Protein 1WCV (pdb70)

Foldseek 3Di:
DFAEEEQAFAADDPQSLLLLQLLQLQLLVVVWAEEEEELDLVFLNCLLQVHDDPAFVLVLLVVDDDVVQWDDGNRYTYRTHYNCSVVCLVVLVVVLCSSQVSPPVPVTRHYYYHADHNDGSSNSNSLLNGLEYEYEDELDQVRQVRVVVVVVVSVVCCVPRNVNHDYLAYAYEQQEPVDCSSVVSVVVCCVVVNPRHQPQHAHNDDQSVCSSVVSHRSCVRPCVDRRNVSSNVVSVSSVVSVD

B-factor: mean 29.66, std 16.02, range [8.61, 98.36]

Nearest PDB structures (foldseek):
  2bej-assembly1_A  TM=9.976E-01  e=2.104E-45  Thermus thermophilus HB27
  2bek-assembly2_D  TM=9.859E-01  e=1.808E-43  Thermus thermophilus HB27
  4pfs-assembly1_A  TM=8.960E-01  e=1.128E-19  Mycolicibacterium smegmatis MC2 155
  5ihp-assembly2_B  TM=8.894E-01  e=1.269E-19  Mycolicibacterium smegmatis MC2 155
  5if9-assembly2_B  TM=8.860E-01  e=4.096E-19  Mycolicibacterium smegmatis MC2 155

Secondary structure (P-SEA, 3-state):
cccbbbbccccccaaaaaaaaaaaaaaaaaccbbbbbbccccaaaaaaacccccccaaaaaaccccccccccccccccccccccaaaaaaaacccccccccccccccccbbbbbccccccaaaaaaaacccbbbbbbccccccaaaaaaaaaaaaaaaaccccccccccccccccccccaaaaaaaaaaaaacccccccccccccccccccccccccccccccccaaaaaaaaaaaaaaaaac

Sequence (243 aa):
KVRRIALANQKGGVGKTTTAINLAAYLARLGKRVLLVDLDPQGNATSGLGVRAERGVYHLLQGEPLEGLVHPVDGFHLLPATPDLVGATVELAGAPTALREALRDEGYDLVLLDAPPSLSPLTLNALAAAEGVVVPVQAEYYALEGVAGLLATLEEVRAGLNPRLRLLGILVTMYDGRTLLAQQVEAQLRAHFGEKVFWTVIPRNVRLAEAPSFGKTIAQHAPTSPGAHAYRRLAEEVMARVQ

Radius of gyration: 16.58 Å; Cα contacts (8 Å, |Δi|>4): 508; chains: 1; bounding box: 37×45×36 Å

Structure (mmCIF, N/CA/C/O backbone):
data_1WCV
#
_entry.id   1WCV
#
_cell.length_a   61.353
_cell.length_b   61.353
_cell.length_c   124.526
_cell.angle_alpha   90.00
_cell.angle_beta   90.00
_cell.angle_gamma   90.00
#
_symmetry.space_group_name_H-M   'P 43 21 2'
#
loop_
_entity.id
_entity.type
_entity.pdbx_description
1 polymer 'SEGREGATION PROTEIN'
2 non-polymer 'CHLORIDE ION'
3 non-polymer 'IODIDE ION'
4 water water
#
loop_
_atom_site.group_PDB
_atom_site.id
_atom_sit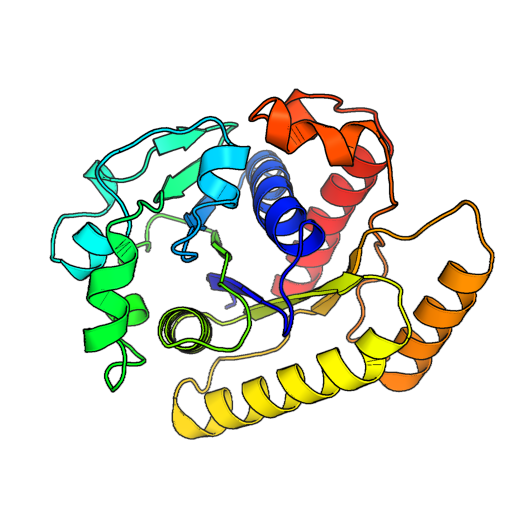e.type_symbol
_atom_site.label_atom_id
_atom_site.label_alt_id
_atom_site.label_comp_id
_atom_site.label_asym_id
_atom_site.label_entity_id
_atom_site.label_seq_id
_atom_site.pdbx_PDB_ins_code
_atom_site.Cartn_x
_atom_site.Cartn_y
_atom_site.Cartn_z
_atom_site.occupancy
_atom_site.B_iso_or_equiv
_atom_site.auth_seq_id
_atom_site.auth_comp_id
_atom_site.auth_asym_id
_atom_site.auth_atom_id
_atom_site.pdbx_PDB_model_num
ATOM 1 N N . LYS A 1 5 ? 26.240 12.448 24.638 1.00 48.74 5 LYS 1 N 1
ATOM 2 C CA . LYS A 1 5 ? 25.619 13.602 23.926 1.00 47.66 5 LYS 1 CA 1
ATOM 3 C C . LYS A 1 5 ? 24.258 13.942 24.530 1.00 43.87 5 LYS 1 C 1
ATOM 4 O O . LYS A 1 5 ? 23.320 13.148 24.449 1.00 45.03 5 LYS 1 O 1
ATOM 10 N N . VAL A 1 6 ? 2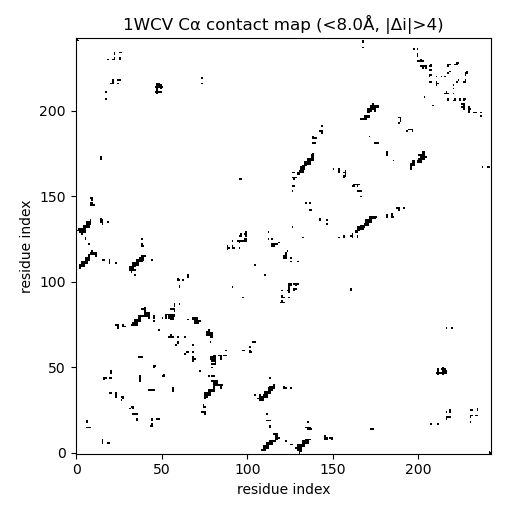4.156 15.122 25.134 1.00 37.44 6 VAL 1 N 1
ATOM 11 C CA . VAL A 1 6 ? 22.904 15.560 25.744 1.00 32.31 6 VAL 1 CA 1
ATOM 12 C C . VAL A 1 6 ? 21.898 15.930 24.664 1.00 30.09 6 VAL 1 C 1
ATOM 13 O O . VAL A 1 6 ? 22.108 16.866 23.896 1.00 30.59 6 VAL 1 O 1
ATOM 17 N N . ARG A 1 7 ? 20.804 15.182 24.606 1.00 27.83 7 ARG 1 N 1
ATOM 18 C CA . ARG A 1 7 ? 19.757 15.424 23.624 1.00 26.98 7 ARG 1 CA 1
ATOM 19 C C . ARG A 1 7 ? 18.451 15.727 24.357 1.00 24.09 7 ARG 1 C 1
ATOM 20 O O . ARG A 1 7 ? 17.674 16.595 23.949 1.00 22.89 7 ARG 1 O 1
ATOM 28 N N . ARG A 1 8 ? 18.220 15.010 25.453 1.00 21.66 8 ARG 1 N 1
ATOM 29 C CA . ARG A 1 8 ? 17.019 15.199 26.261 1.00 19.76 8 ARG 1 CA 1
ATOM 30 C C . ARG A 1 8 ? 17.347 16.035 27.487 1.00 15.21 8 ARG 1 C 1
ATOM 31 O O . ARG A 1 8 ? 18.249 15.701 28.257 1.00 16.44 8 ARG 1 O 1
ATOM 39 N N . ILE A 1 9 ? 16.602 17.121 27.656 1.00 17.35 9 ILE 1 N 1
ATOM 40 C CA . ILE A 1 9 ? 16.808 18.026 28.772 1.00 14.04 9 ILE 1 CA 1
ATOM 41 C C . ILE A 1 9 ? 15.537 18.158 29.599 1.00 12.91 9 ILE 1 C 1
ATOM 42 O O . ILE A 1 9 ? 14.475 18.523 29.089 1.00 16.08 9 ILE 1 O 1
ATOM 47 N N . ALA A 1 10 ? 15.650 17.851 30.885 1.00 14.36 10 ALA 1 N 1
ATOM 48 C CA . ALA A 1 10 ? 14.514 17.958 31.775 1.00 13.98 10 ALA 1 CA 1
ATOM 49 C C . ALA A 1 10 ? 14.580 19.314 32.461 1.00 14.44 10 ALA 1 C 1
ATOM 50 O O . ALA A 1 10 ? 15.659 19.764 32.847 1.00 16.39 10 ALA 1 O 1
ATOM 52 N N . LEU A 1 11 ? 13.428 19.967 32.566 1.00 15.63 11 LEU 1 N 1
ATOM 53 C CA . LEU A 1 11 ? 13.314 21.245 33.260 1.00 14.57 11 LEU 1 CA 1
ATOM 54 C C . LEU A 1 11 ? 12.645 20.832 34.566 1.00 16.43 11 LEU 1 C 1
ATOM 55 O O . LEU A 1 11 ? 11.497 20.376 34.556 1.00 15.52 11 LEU 1 O 1
ATOM 60 N N . ALA A 1 12 ? 13.358 20.962 35.682 1.00 15.18 12 ALA 1 N 1
ATOM 61 C CA . ALA A 1 12 ? 12.795 20.551 36.962 1.00 15.73 12 ALA 1 CA 1
ATOM 62 C C . ALA A 1 12 ? 13.334 21.327 38.148 1.00 17.11 12 ALA 1 C 1
ATOM 63 O O . ALA A 1 12 ? 14.479 21.762 38.154 1.00 14.53 12 ALA 1 O 1
ATOM 65 N N . ASN A 1 13 ? 12.478 21.518 39.144 1.00 17.29 13 ASN 1 N 1
ATOM 66 C CA . ASN A 1 13 ? 12.881 22.161 40.384 1.00 18.42 13 ASN 1 CA 1
ATOM 67 C C . ASN A 1 13 ? 12.002 21.549 41.460 1.00 19.41 13 ASN 1 C 1
ATOM 68 O O . ASN A 1 13 ? 11.105 20.761 41.166 1.00 20.41 13 ASN 1 O 1
ATOM 73 N N . GLN A 1 14 ? 12.257 21.909 42.706 1.00 21.33 14 GLN 1 N 1
ATOM 74 C CA . GLN A 1 14 ? 11.508 21.349 43.818 1.00 23.66 14 GLN 1 CA 1
ATOM 75 C C . GLN A 1 14 ? 10.069 21.851 43.939 1.00 27.93 14 GLN 1 C 1
ATOM 76 O O . GLN A 1 14 ? 9.137 21.052 44.076 1.00 28.47 14 GLN 1 O 1
ATOM 82 N N . LYS A 1 15 ? 9.881 23.166 43.865 1.00 28.50 15 LYS 1 N 1
ATOM 83 C CA . LYS A 1 15 ? 8.550 23.746 44.027 1.00 36.21 15 LYS 1 CA 1
ATOM 84 C C . LYS A 1 15 ? 7.810 24.181 42.764 1.00 36.32 15 LYS 1 C 1
ATOM 85 O O . LYS A 1 15 ? 6.703 24.716 42.847 1.00 39.64 15 LYS 1 O 1
ATOM 91 N N . GLY A 1 16 ? 8.406 23.948 41.603 1.00 37.15 16 GLY 1 N 1
ATOM 92 C CA . GLY A 1 16 ? 7.759 24.338 40.365 1.00 38.96 16 GLY 1 CA 1
ATOM 93 C C . GLY A 1 16 ? 7.697 25.845 40.230 1.00 39.33 16 GLY 1 C 1
ATOM 94 O O . GLY A 1 16 ? 8.636 26.549 40.597 1.00 42.62 16 GLY 1 O 1
ATOM 95 N N . GLY A 1 17 ? 6.589 26.348 39.701 1.00 38.21 17 GLY 1 N 1
ATOM 96 C CA . GLY A 1 17 ? 6.451 27.781 39.539 1.00 35.19 17 GLY 1 CA 1
ATOM 97 C C . GLY A 1 17 ? 6.356 28.200 38.086 1.00 31.25 17 GLY 1 C 1
ATOM 98 O O . GLY A 1 17 ? 6.610 27.408 37.180 1.00 31.83 17 GLY 1 O 1
ATOM 99 N N . VAL A 1 18 ? 5.992 29.458 37.867 1.00 32.11 18 VAL 1 N 1
ATOM 100 C CA . VAL A 1 18 ? 5.850 29.990 36.520 1.00 27.02 18 VAL 1 CA 1
ATOM 101 C C . VAL A 1 18 ? 7.187 30.065 35.779 1.00 23.53 18 VAL 1 C 1
ATOM 102 O O . VAL A 1 18 ? 7.243 29.852 34.568 1.00 21.25 18 VAL 1 O 1
ATOM 106 N N . GLY A 1 19 ? 8.255 30.363 36.512 1.00 21.94 19 GLY 1 N 1
ATOM 107 C CA . GLY A 1 19 ? 9.568 30.472 35.896 1.00 20.72 19 GLY 1 CA 1
ATOM 108 C C . GLY A 1 19 ? 9.999 29.208 35.178 1.00 21.52 19 GLY 1 C 1
ATOM 109 O O . GLY A 1 19 ? 10.628 29.265 34.116 1.00 17.64 19 GLY 1 O 1
ATOM 110 N N . LYS A 1 20 ? 9.647 28.059 35.749 1.00 17.07 20 LYS 1 N 1
ATOM 111 C CA . LYS A 1 20 ? 10.022 26.778 35.166 1.00 17.01 20 LYS 1 CA 1
ATOM 112 C C . LYS A 1 20 ? 9.330 26.536 33.834 1.00 15.63 20 LYS 1 C 1
ATOM 113 O O . LYS A 1 20 ? 9.966 26.179 32.846 1.00 15.77 20 LYS 1 O 1
ATOM 119 N N . THR A 1 21 ? 8.018 26.729 33.812 1.00 15.21 21 THR 1 N 1
ATOM 120 C CA . THR A 1 21 ? 7.271 26.510 32.584 1.00 18.03 21 THR 1 CA 1
ATOM 121 C C . THR A 1 21 ? 7.582 27.588 31.555 1.00 16.69 21 THR 1 C 1
ATOM 122 O O . THR A 1 21 ? 7.656 27.304 30.361 1.00 16.13 21 THR 1 O 1
ATOM 126 N N . THR A 1 22 ? 7.771 28.821 32.012 1.00 15.95 22 THR 1 N 1
ATOM 127 C CA . THR A 1 22 ? 8.112 29.897 31.089 1.00 19.51 22 THR 1 CA 1
ATOM 128 C C . THR A 1 22 ? 9.459 29.557 30.457 1.00 15.70 22 THR 1 C 1
ATOM 129 O O . THR A 1 22 ? 9.693 29.837 29.280 1.00 13.80 22 THR 1 O 1
ATOM 133 N N . THR A 1 23 ? 10.341 28.938 31.234 1.00 14.31 23 THR 1 N 1
ATOM 134 C CA . THR A 1 23 ? 11.645 28.562 30.709 1.00 13.36 23 THR 1 CA 1
ATOM 135 C C . THR A 1 23 ? 11.514 27.434 29.692 1.00 13.22 23 THR 1 C 1
ATOM 136 O O . THR A 1 23 ? 12.173 27.460 28.654 1.00 14.15 23 THR 1 O 1
ATOM 140 N N . ALA A 1 24 ? 10.668 26.449 29.986 1.00 12.85 24 ALA 1 N 1
ATOM 141 C CA . ALA A 1 24 ? 10.483 25.324 29.063 1.00 11.69 24 ALA 1 CA 1
ATOM 142 C C . ALA A 1 24 ? 9.947 25.830 27.726 1.00 12.24 24 ALA 1 C 1
ATOM 143 O O . ALA A 1 24 ? 10.434 25.449 26.664 1.00 14.21 24 ALA 1 O 1
ATOM 145 N N . ILE A 1 25 ? 8.942 26.693 27.798 1.00 12.49 25 ILE 1 N 1
ATOM 146 C CA . ILE A 1 25 ? 8.319 27.246 26.603 1.00 13.93 25 ILE 1 CA 1
ATOM 147 C C . ILE A 1 25 ? 9.273 28.079 25.762 1.00 14.94 25 ILE 1 C 1
ATOM 148 O O . ILE A 1 25 ? 9.411 27.865 24.555 1.00 15.26 25 ILE 1 O 1
ATOM 153 N N . ASN A 1 26 ? 9.936 29.031 26.405 1.00 14.03 26 ASN 1 N 1
ATOM 154 C CA . ASN A 1 26 ? 10.810 29.925 25.672 1.00 13.64 26 ASN 1 CA 1
ATOM 155 C C . ASN A 1 26 ? 12.158 29.382 25.279 1.00 15.40 26 ASN 1 C 1
ATOM 156 O O . ASN A 1 26 ? 12.734 29.843 24.294 1.00 13.49 26 ASN 1 O 1
ATOM 161 N N . LEU A 1 27 ? 12.660 28.399 26.022 1.00 14.85 27 LEU 1 N 1
ATOM 162 C CA . LEU A 1 27 ? 13.933 27.784 25.668 1.00 16.14 27 LEU 1 CA 1
ATOM 163 C C . LEU A 1 27 ? 13.647 27.033 24.365 1.00 15.26 27 LEU 1 C 1
ATOM 164 O O . LEU A 1 27 ? 14.441 27.045 23.425 1.00 16.22 27 LEU 1 O 1
ATOM 169 N N . ALA A 1 28 ? 12.490 26.380 24.321 1.00 17.59 28 ALA 1 N 1
ATOM 170 C CA . ALA A 1 28 ? 12.094 25.626 23.145 1.00 16.55 28 ALA 1 CA 1
ATOM 171 C C . ALA A 1 28 ? 11.929 26.555 21.951 1.00 16.36 28 ALA 1 C 1
ATOM 172 O O . ALA A 1 28 ? 12.351 26.234 20.845 1.00 18.29 28 ALA 1 O 1
ATOM 174 N N . ALA A 1 29 ? 11.322 27.712 22.184 1.00 16.14 29 ALA 1 N 1
ATOM 175 C CA . ALA A 1 29 ? 11.084 28.677 21.114 1.00 15.61 29 ALA 1 CA 1
ATOM 176 C C . ALA A 1 29 ? 12.376 29.175 20.494 1.00 19.65 29 ALA 1 C 1
ATOM 177 O O . ALA A 1 29 ? 12.479 29.306 19.269 1.00 18.19 29 ALA 1 O 1
ATOM 179 N N . TYR A 1 30 ? 13.369 29.457 21.331 1.00 16.04 30 TYR 1 N 1
ATOM 180 C CA . TYR A 1 30 ? 14.629 29.948 20.807 1.00 14.87 30 TYR 1 CA 1
ATOM 181 C C . TYR A 1 30 ? 15.575 28.876 20.306 1.00 14.85 30 TYR 1 C 1
ATOM 182 O O . TYR A 1 30 ? 16.386 29.139 19.424 1.00 16.36 30 TYR 1 O 1
ATOM 191 N N . LEU A 1 31 ? 15.487 27.666 20.850 1.00 14.79 31 LEU 1 N 1
ATOM 192 C CA . LEU A 1 31 ? 16.348 26.602 20.352 1.00 14.34 31 LEU 1 CA 1
ATOM 193 C C . LEU A 1 31 ? 15.850 26.285 18.934 1.00 17.45 31 LEU 1 C 1
ATOM 194 O O . LEU A 1 31 ? 16.628 25.937 18.048 1.00 19.81 31 LEU 1 O 1
ATOM 199 N N . ALA A 1 32 ? 14.544 26.424 18.723 1.00 19.21 32 ALA 1 N 1
ATOM 200 C CA . ALA A 1 32 ? 13.964 26.173 17.402 1.00 22.99 32 ALA 1 CA 1
ATOM 201 C C . ALA A 1 32 ? 14.496 27.213 16.420 1.00 25.06 32 ALA 1 C 1
ATOM 202 O O . ALA A 1 32 ? 14.864 26.889 15.292 1.00 26.89 32 ALA 1 O 1
ATOM 204 N N . ARG A 1 33 ? 14.531 28.466 16.856 1.00 25.86 33 ARG 1 N 1
ATOM 205 C CA . ARG A 1 33 ? 15.015 29.548 16.009 1.00 26.41 33 ARG 1 CA 1
ATOM 206 C C . ARG A 1 33 ? 16.508 29.439 15.721 1.00 28.39 33 ARG 1 C 1
ATOM 207 O O . ARG A 1 33 ? 17.026 30.123 14.841 1.00 27.71 33 ARG 1 O 1
ATOM 215 N N . LEU A 1 34 ? 17.199 28.575 16.457 1.00 28.37 34 LEU 1 N 1
ATOM 216 C CA . LEU A 1 34 ? 18.623 28.362 16.233 1.00 30.67 34 LEU 1 CA 1
ATOM 217 C C . LEU A 1 34 ? 18.790 27.292 15.160 1.00 31.50 34 LEU 1 C 1
ATOM 218 O O . LEU A 1 34 ? 19.907 26.905 14.823 1.00 34.46 34 LEU 1 O 1
ATOM 223 N N . GLY A 1 35 ? 17.667 26.813 14.634 1.00 31.83 35 GLY 1 N 1
ATOM 224 C CA . GLY A 1 35 ? 17.706 25.798 13.597 1.00 32.79 35 GLY 1 CA 1
ATOM 225 C C . GLY A 1 35 ? 17.712 24.371 14.109 1.00 35.02 35 GLY 1 C 1
ATOM 226 O O . GLY A 1 35 ? 18.202 23.465 13.432 1.00 35.38 35 GLY 1 O 1
ATOM 227 N N . LYS A 1 36 ? 17.162 24.163 15.300 1.00 32.68 36 LYS 1 N 1
ATOM 228 C CA . LYS A 1 36 ? 17.108 22.829 15.893 1.00 31.17 36 LYS 1 CA 1
ATOM 229 C C . LYS A 1 36 ? 15.699 22.250 15.802 1.00 29.47 36 LYS 1 C 1
ATOM 230 O O . LYS A 1 36 ? 14.720 22.980 15.957 1.00 30.00 36 LYS 1 O 1
ATOM 236 N N . ARG A 1 37 ? 15.595 20.947 15.542 1.00 30.52 37 ARG 1 N 1
ATOM 237 C CA . ARG A 1 37 ? 14.290 20.290 15.507 1.00 28.80 37 ARG 1 CA 1
ATOM 238 C C . ARG A 1 37 ? 14.045 20.033 16.986 1.00 26.56 37 ARG 1 C 1
ATOM 239 O O . ARG A 1 37 ? 14.779 19.271 17.611 1.00 25.99 37 ARG 1 O 1
ATOM 247 N N . VAL A 1 38 ? 13.018 20.659 17.542 1.00 21.71 38 VAL 1 N 1
ATOM 248 C CA . VAL A 1 38 ? 12.753 20.528 18.966 1.00 22.44 38 VAL 1 CA 1
ATOM 249 C C . VAL A 1 38 ? 11.381 20.009 19.354 1.00 20.41 38 VAL 1 C 1
ATOM 250 O O . VAL A 1 38 ? 10.363 20.411 18.794 1.00 19.99 38 VAL 1 O 1
ATOM 254 N N . LEU A 1 39 ? 11.375 19.121 20.342 1.00 21.12 39 LEU 1 N 1
ATOM 255 C CA . LEU A 1 39 ? 10.146 18.562 20.874 1.00 20.22 39 LEU 1 CA 1
ATOM 256 C C . LEU A 1 39 ? 10.033 18.979 22.341 1.00 19.43 39 LEU 1 C 1
ATOM 257 O O . LEU A 1 39 ? 10.958 18.772 23.121 1.00 21.20 39 LEU 1 O 1
ATOM 262 N N . LEU A 1 40 ? 8.918 19.603 22.695 1.00 18.42 40 LEU 1 N 1
ATOM 263 C CA . LEU A 1 40 ? 8.677 19.998 24.076 1.00 17.59 40 LEU 1 CA 1
ATOM 264 C C . LEU A 1 40 ? 7.590 19.063 24.569 1.00 20.70 40 LEU 1 C 1
ATOM 265 O O . LEU A 1 40 ? 6.528 18.962 23.952 1.00 19.15 40 LEU 1 O 1
ATOM 270 N N . VAL A 1 41 ? 7.864 18.375 25.673 1.00 18.72 41 VAL 1 N 1
ATOM 271 C CA . VAL A 1 41 ? 6.905 17.449 26.254 1.00 19.00 41 VAL 1 CA 1
ATOM 272 C C . VAL A 1 41 ? 6.405 17.978 27.588 1.00 21.12 41 VAL 1 C 1
ATOM 273 O O . VAL A 1 41 ? 7.194 18.210 28.508 1.00 20.09 41 VAL 1 O 1
ATOM 277 N N . ASP A 1 42 ? 5.098 18.188 27.682 1.00 20.29 42 ASP 1 N 1
ATOM 278 C CA . ASP A 1 42 ? 4.489 18.663 28.916 1.00 20.35 42 ASP 1 CA 1
ATOM 279 C C . ASP A 1 42 ? 4.207 17.422 29.759 1.00 22.97 42 ASP 1 C 1
ATOM 280 O O . ASP A 1 42 ? 3.350 16.609 29.404 1.00 23.08 42 ASP 1 O 1
ATOM 285 N N . LEU A 1 43 ? 4.935 17.266 30.860 1.00 20.33 43 LEU 1 N 1
ATOM 286 C CA . LEU A 1 43 ? 4.741 16.106 31.726 1.00 23.45 43 LEU 1 CA 1
ATOM 287 C C . LEU A 1 43 ? 3.971 16.449 32.996 1.00 23.64 43 LEU 1 C 1
ATOM 288 O O . LEU A 1 43 ? 3.850 15.619 33.899 1.00 23.98 43 LEU 1 O 1
ATOM 293 N N . ASP A 1 44 ? 3.448 17.665 33.068 1.00 23.14 44 ASP 1 N 1
ATOM 294 C CA . ASP A 1 44 ? 2.704 18.088 34.245 1.00 28.16 44 ASP 1 CA 1
ATOM 295 C C . ASP A 1 44 ? 1.214 17.861 34.050 1.00 31.03 44 ASP 1 C 1
ATOM 296 O O . ASP A 1 44 ? 0.633 18.336 33.080 1.00 31.04 44 ASP 1 O 1
ATOM 301 N N . PRO A 1 45 ? 0.575 17.131 34.975 1.00 34.33 45 PRO 1 N 1
ATOM 302 C CA . PRO A 1 45 ? -0.862 16.870 34.862 1.00 37.68 45 PRO 1 CA 1
ATOM 303 C C . PRO A 1 45 ? -1.653 18.175 34.779 1.00 38.82 45 PRO 1 C 1
ATOM 304 O O . PRO A 1 45 ? -2.784 18.196 34.297 1.00 40.97 45 PRO 1 O 1
ATOM 308 N N . GLN A 1 46 ? -1.049 19.262 35.248 1.00 39.64 46 GLN 1 N 1
ATOM 309 C CA . GLN A 1 46 ? -1.698 20.566 35.220 1.00 40.22 46 GLN 1 CA 1
ATOM 310 C C . GLN A 1 46 ? -1.672 21.188 33.821 1.00 38.49 46 GLN 1 C 1
ATOM 311 O O . GLN A 1 46 ? -2.423 22.120 33.535 1.00 37.33 46 GLN 1 O 1
ATOM 317 N N . GLY A 1 47 ? -0.804 20.671 32.956 1.00 36.23 47 GLY 1 N 1
ATOM 318 C CA . GLY A 1 47 ? -0.710 21.181 31.597 1.00 30.47 47 GLY 1 CA 1
ATOM 319 C C . GLY A 1 47 ? -0.424 22.666 31.459 1.00 30.23 47 GLY 1 C 1
ATOM 320 O O 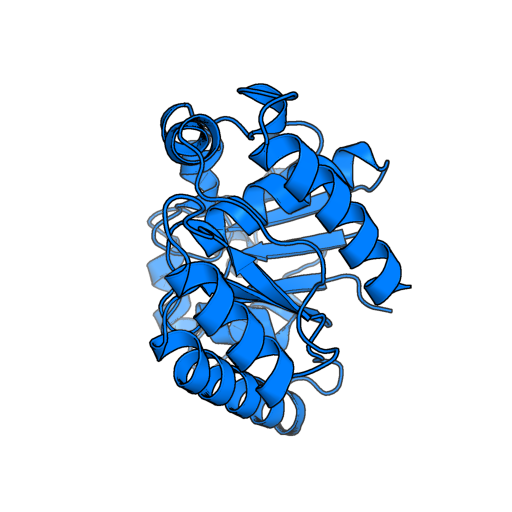. GLY A 1 47 ? -0.984 23.328 30.585 1.00 27.70 47 GLY 1 O 1
ATOM 321 N N . ASN A 1 48 ? 0.453 23.198 32.306 1.00 28.39 48 ASN 1 N 1
ATOM 322 C CA . ASN A 1 48 ? 0.797 24.618 32.247 1.00 26.91 48 ASN 1 CA 1
ATOM 323 C C . ASN A 1 48 ? 1.480 24.996 30.930 1.00 24.06 48 ASN 1 C 1
ATOM 324 O O . ASN A 1 48 ? 1.141 26.007 30.317 1.00 24.78 48 ASN 1 O 1
ATOM 329 N N . ALA A 1 49 ? 2.441 24.188 30.498 1.00 23.29 49 ALA 1 N 1
ATOM 330 C CA . ALA A 1 49 ? 3.146 24.467 29.249 1.00 19.78 49 ALA 1 CA 1
ATOM 331 C C . ALA A 1 49 ? 2.181 24.421 28.064 1.00 23.15 49 ALA 1 C 1
ATOM 332 O O . ALA A 1 49 ? 2.215 25.284 27.185 1.00 22.16 49 ALA 1 O 1
ATOM 334 N N . THR A 1 50 ? 1.322 23.406 28.048 1.00 20.37 50 THR 1 N 1
ATOM 335 C CA . THR A 1 50 ? 0.348 23.235 26.975 1.00 21.62 50 THR 1 CA 1
ATOM 336 C C . THR A 1 50 ? -0.593 24.436 26.889 1.00 22.19 50 THR 1 C 1
ATOM 337 O O . THR A 1 50 ? -0.886 24.945 25.807 1.00 21.66 50 THR 1 O 1
ATOM 341 N N . SER A 1 51 ? -1.076 24.877 28.042 1.00 21.42 51 SER 1 N 1
ATOM 342 C CA . SER A 1 51 ? -1.970 26.018 28.108 1.00 25.18 51 SER 1 CA 1
ATOM 343 C C . SER A 1 51 ? -1.201 27.298 27.785 1.00 25.08 51 SER 1 C 1
ATOM 344 O O . SER A 1 51 ? -1.758 28.254 27.235 1.00 22.79 51 SER 1 O 1
ATOM 347 N N . GLY A 1 52 ? 0.085 27.306 28.120 1.00 21.21 52 GLY 1 N 1
ATOM 348 C CA . GLY A 1 52 ? 0.900 28.480 27.864 1.00 22.32 52 GLY 1 CA 1
ATOM 349 C C . GLY A 1 52 ? 1.170 28.645 26.385 1.00 23.25 52 GLY 1 C 1
ATOM 350 O O . GLY A 1 52 ? 1.647 29.687 25.932 1.00 24.63 52 GLY 1 O 1
ATOM 351 N N . LEU A 1 53 ? 0.856 27.602 25.629 1.00 22.42 53 LEU 1 N 1
ATOM 352 C CA . LEU A 1 53 ? 1.062 27.604 24.192 1.00 24.40 53 LEU 1 CA 1
ATOM 353 C C . LEU A 1 53 ? -0.260 27.681 23.428 1.00 26.75 53 LEU 1 C 1
ATOM 354 O O . LEU A 1 53 ? -0.284 27.564 22.205 1.00 25.12 53 LEU 1 O 1
ATOM 359 N N . GLY A 1 54 ? -1.351 27.884 24.161 1.00 30.34 54 GLY 1 N 1
ATOM 360 C CA . GLY A 1 54 ? -2.663 27.992 23.544 1.00 37.33 54 GLY 1 CA 1
ATOM 361 C C . GLY A 1 54 ? -3.174 26.705 22.923 1.00 41.88 54 GLY 1 C 1
ATOM 362 O O . GLY A 1 54 ? -4.044 26.733 22.052 1.00 41.49 54 GLY 1 O 1
ATOM 363 N N . VAL A 1 55 ? -2.638 25.575 23.369 1.00 44.35 55 VAL 1 N 1
ATOM 364 C CA . VAL A 1 55 ? -3.053 24.284 22.843 1.00 49.31 55 VAL 1 CA 1
ATOM 365 C C . VAL A 1 55 ? -4.157 23.672 23.694 1.00 54.15 55 VAL 1 C 1
ATOM 366 O O . VAL A 1 55 ? -4.178 23.821 24.916 1.00 52.81 55 VAL 1 O 1
ATOM 370 N N . ARG A 1 56 ? -5.080 22.990 23.027 1.00 59.79 56 ARG 1 N 1
ATOM 371 C CA . ARG A 1 56 ? -6.205 22.348 23.690 1.00 66.51 56 ARG 1 CA 1
ATOM 372 C C . ARG A 1 56 ? -6.474 21.018 22.994 1.00 67.80 56 ARG 1 C 1
ATOM 373 O O . ARG A 1 56 ? -7.265 20.950 22.054 1.00 68.85 56 ARG 1 O 1
ATOM 381 N N . ALA A 1 57 ? -5.804 19.967 23.456 1.00 69.09 57 ALA 1 N 1
ATOM 382 C CA . ALA A 1 57 ? -5.961 18.642 22.869 1.00 70.86 57 ALA 1 CA 1
ATOM 383 C C . ALA A 1 57 ? -6.514 17.641 23.874 1.00 71.41 57 ALA 1 C 1
ATOM 384 O O . ALA A 1 57 ? -6.477 17.872 25.081 1.00 71.62 57 ALA 1 O 1
ATOM 386 N N . GLU A 1 58 ? -7.028 16.527 23.365 1.00 72.29 58 GLU 1 N 1
ATOM 387 C CA . GLU A 1 58 ? -7.586 15.488 24.218 1.00 72.84 58 GLU 1 CA 1
ATOM 388 C C . GLU A 1 58 ? -6.680 14.264 24.157 1.00 70.41 58 GLU 1 C 1
ATOM 389 O O . GLU A 1 58 ? -6.937 13.246 24.797 1.00 70.18 58 GLU 1 O 1
ATOM 395 N N . ARG A 1 59 ? -5.615 14.384 23.374 1.00 67.46 59 ARG 1 N 1
ATOM 396 C CA . ARG A 1 59 ? -4.637 13.318 23.214 1.00 64.59 59 ARG 1 CA 1
ATOM 397 C C . ARG A 1 59 ? -3.277 13.883 23.607 1.00 60.97 59 ARG 1 C 1
ATOM 398 O O . ARG A 1 59 ? -2.886 14.950 23.135 1.00 59.97 59 ARG 1 O 1
ATOM 406 N N . GLY A 1 60 ? -2.562 13.173 24.474 1.00 57.12 60 GLY 1 N 1
ATOM 407 C CA . GLY A 1 60 ? -1.264 13.657 24.906 1.00 51.49 60 GLY 1 CA 1
ATOM 408 C C . GLY A 1 60 ? -0.240 12.594 25.252 1.00 48.51 60 GLY 1 C 1
ATOM 409 O O . GLY A 1 60 ? -0.244 11.490 24.701 1.00 45.76 60 GLY 1 O 1
ATOM 410 N N . VAL A 1 61 ? 0.648 12.942 26.178 1.00 44.15 61 VAL 1 N 1
ATOM 411 C CA . VAL A 1 61 ? 1.709 12.048 26.618 1.00 41.29 61 VAL 1 CA 1
ATOM 412 C C . VAL A 1 61 ? 1.187 10.750 27.227 1.00 39.79 61 VAL 1 C 1
ATOM 413 O O . VAL A 1 61 ? 1.864 9.722 27.178 1.00 37.69 61 VAL 1 O 1
ATOM 417 N N . TYR A 1 62 ? -0.011 10.794 27.800 1.00 39.54 62 TYR 1 N 1
ATOM 418 C CA . TYR A 1 62 ? -0.585 9.598 28.408 1.00 44.55 62 TYR 1 CA 1
ATOM 419 C C . TYR A 1 62 ? -0.758 8.515 27.358 1.00 44.58 62 TYR 1 C 1
ATOM 420 O O . TYR A 1 62 ? -0.488 7.342 27.612 1.00 45.00 62 TYR 1 O 1
ATOM 429 N N . HIS A 1 63 ? -1.212 8.919 26.177 1.00 44.93 63 HIS 1 N 1
ATOM 430 C CA . HIS A 1 63 ? -1.421 7.991 25.079 1.00 44.51 63 HIS 1 CA 1
ATOM 431 C C . HIS A 1 63 ? -0.090 7.485 24.541 1.00 45.80 63 HIS 1 C 1
ATOM 432 O O . HIS A 1 63 ? -0.006 6.382 24.001 1.00 46.21 63 HIS 1 O 1
ATOM 439 N N . LEU A 1 64 ? 0.952 8.297 24.692 1.00 43.14 64 LEU 1 N 1
ATOM 440 C CA . LEU A 1 64 ? 2.280 7.908 24.239 1.00 44.35 64 LEU 1 CA 1
ATOM 441 C C . LEU A 1 64 ? 2.714 6.719 25.085 1.00 44.16 64 LEU 1 C 1
ATOM 442 O O . LEU A 1 64 ? 3.247 5.735 24.575 1.00 43.20 64 LEU 1 O 1
ATOM 447 N N . LEU A 1 65 ? 2.487 6.829 26.390 1.00 44.71 65 LEU 1 N 1
ATOM 448 C CA . LEU A 1 65 ? 2.830 5.764 27.322 1.00 45.89 65 LEU 1 CA 1
ATOM 449 C C . LEU A 1 65 ? 1.788 4.671 27.143 1.00 48.02 65 LEU 1 C 1
ATOM 450 O O . LEU A 1 65 ? 2.015 3.513 27.488 1.00 50.49 65 LEU 1 O 1
ATOM 455 N N . GLN A 1 66 ? 0.644 5.065 26.591 1.00 49.17 66 GLN 1 N 1
ATOM 456 C CA . GLN A 1 66 ? -0.474 4.165 26.347 1.00 51.48 66 GLN 1 CA 1
ATOM 457 C C . GLN A 1 66 ? -0.363 3.490 24.975 1.00 51.49 66 GLN 1 C 1
ATOM 458 O O . GLN A 1 66 ? -1.332 2.925 24.468 1.00 54.00 66 GLN 1 O 1
ATOM 464 N N . GLY A 1 67 ? 0.825 3.556 24.376 1.00 52.32 67 GLY 1 N 1
ATOM 465 C CA . GLY A 1 67 ? 1.046 2.918 23.089 1.00 51.68 67 GLY 1 CA 1
ATOM 466 C C . GLY A 1 67 ? 0.944 3.735 21.809 1.00 51.90 67 GLY 1 C 1
ATOM 467 O O . GLY A 1 67 ? 1.727 3.523 20.882 1.00 51.30 67 GLY 1 O 1
ATOM 468 N N . GLU A 1 68 ? -0.011 4.659 21.743 1.00 51.37 68 GLU 1 N 1
ATOM 469 C CA . GLU A 1 68 ? -0.208 5.477 20.545 1.00 51.22 68 GLU 1 CA 1
ATOM 470 C C . GLU A 1 68 ? 1.039 6.246 20.089 1.00 50.65 68 GLU 1 C 1
ATOM 471 O O . GLU A 1 68 ? 1.670 6.955 20.875 1.00 50.88 68 GLU 1 O 1
ATOM 477 N N . PRO A 1 69 ? 1.403 6.109 18.797 1.00 48.71 69 PRO 1 N 1
ATOM 478 C CA . PRO A 1 69 ? 2.557 6.741 18.139 1.00 46.50 69 PRO 1 CA 1
ATOM 479 C C . PRO A 1 69 ? 2.720 8.251 18.344 1.00 44.29 69 PRO 1 C 1
ATOM 480 O O . PRO A 1 69 ? 1.746 9.002 18.358 1.00 41.20 69 PRO 1 O 1
ATOM 484 N N . LEU A 1 70 ? 3.972 8.678 18.481 1.00 43.42 70 LEU 1 N 1
ATOM 485 C CA . LEU A 1 70 ? 4.312 10.083 18.698 1.00 43.14 70 LEU 1 CA 1
ATOM 486 C C . LEU A 1 70 ? 3.915 11.004 17.555 1.00 43.17 70 LEU 1 C 1
ATOM 487 O O . LEU A 1 70 ? 3.272 12.028 17.773 1.00 41.82 70 LEU 1 O 1
ATOM 492 N N . GLU A 1 71 ? 4.312 10.639 16.341 1.00 44.64 71 GLU 1 N 1
ATOM 493 C CA . GLU A 1 71 ? 4.028 11.448 15.161 1.00 45.28 71 GLU 1 CA 1
ATOM 494 C C . GLU A 1 71 ? 2.589 11.929 15.044 1.00 43.69 71 GLU 1 C 1
ATOM 495 O O . GLU A 1 71 ? 2.332 12.984 14.463 1.00 44.84 71 GLU 1 O 1
ATOM 501 N N . GLY A 1 72 ? 1.653 11.163 15.593 1.00 43.17 72 GLY 1 N 1
ATOM 502 C CA . GLY A 1 72 ? 0.256 11.544 15.516 1.00 41.99 72 GLY 1 CA 1
ATOM 503 C C . GLY A 1 72 ? -0.250 12.251 16.757 1.00 42.98 72 GLY 1 C 1
ATOM 504 O O . GLY A 1 72 ? -1.437 12.560 16.858 1.00 41.18 72 GLY 1 O 1
ATOM 505 N N . LEU A 1 73 ? 0.651 12.516 17.699 1.00 42.31 73 LEU 1 N 1
ATOM 506 C CA . LEU A 1 73 ? 0.286 13.186 18.943 1.00 42.16 73 LEU 1 CA 1
ATOM 507 C C . LEU A 1 73 ? 0.871 14.594 19.074 1.00 40.94 73 LEU 1 C 1
ATOM 508 O O . LEU A 1 73 ? 0.325 15.435 19.787 1.00 39.95 73 LEU 1 O 1
ATOM 513 N N . VAL A 1 74 ? 1.979 14.847 18.385 1.00 41.54 74 VAL 1 N 1
ATOM 514 C CA . VAL A 1 74 ? 2.631 16.152 18.446 1.00 42.35 74 VAL 1 CA 1
ATOM 515 C C . VAL A 1 74 ? 1.852 17.263 17.749 1.00 42.57 74 VAL 1 C 1
ATOM 516 O O . VAL A 1 74 ? 1.228 17.045 16.709 1.00 40.85 74 VAL 1 O 1
ATOM 520 N N . HIS A 1 75 ? 1.895 18.455 18.341 1.00 42.07 75 HIS 1 N 1
ATOM 521 C CA . HIS A 1 75 ? 1.222 19.638 17.808 1.00 41.94 75 HIS 1 CA 1
ATOM 522 C C . HIS A 1 75 ? 2.273 20.671 17.406 1.00 41.02 75 HIS 1 C 1
ATOM 523 O O . HIS A 1 75 ? 3.118 21.050 18.215 1.00 37.68 75 HIS 1 O 1
ATOM 530 N N . PRO A 1 76 ? 2.239 21.140 16.151 1.00 38.89 76 PRO 1 N 1
ATOM 531 C CA . PRO A 1 76 ? 3.234 22.136 15.743 1.00 36.08 76 PRO 1 CA 1
ATOM 532 C C . PRO A 1 76 ? 2.910 23.499 16.349 1.00 33.86 76 PRO 1 C 1
ATOM 533 O O . PRO A 1 76 ? 1.767 23.955 16.312 1.00 31.60 76 PRO 1 O 1
ATOM 537 N N . VAL A 1 77 ? 3.918 24.146 16.918 1.00 32.13 77 VAL 1 N 1
ATOM 538 C CA . VAL A 1 77 ? 3.717 25.450 17.526 1.00 29.79 77 VAL 1 CA 1
ATOM 539 C C . VAL A 1 77 ? 5.005 26.262 17.532 1.00 29.00 77 VAL 1 C 1
ATOM 540 O O . VAL A 1 77 ? 6.079 25.748 17.858 1.00 25.64 77 VAL 1 O 1
ATOM 544 N N . ASP A 1 78 ? 4.876 27.534 17.162 1.00 28.27 78 ASP 1 N 1
ATOM 545 C CA . ASP A 1 78 ? 5.986 28.481 17.109 1.00 27.17 78 ASP 1 CA 1
ATOM 546 C C . ASP A 1 78 ? 7.318 27.893 16.652 1.00 26.76 78 ASP 1 C 1
ATOM 547 O O . ASP A 1 78 ? 8.359 28.154 17.260 1.00 26.24 78 ASP 1 O 1
ATOM 552 N N . GLY A 1 79 ? 7.290 27.099 15.591 1.00 24.31 79 GLY 1 N 1
ATOM 553 C CA . GLY A 1 79 ? 8.524 26.532 15.080 1.00 24.96 79 GLY 1 CA 1
ATOM 554 C C . GLY A 1 79 ? 8.995 25.217 15.674 1.00 22.17 79 GLY 1 C 1
ATOM 555 O O . GLY A 1 79 ? 10.000 24.673 15.226 1.00 22.06 79 GLY 1 O 1
ATOM 556 N N . PHE A 1 80 ? 8.305 24.708 16.691 1.00 23.52 80 PHE 1 N 1
ATOM 557 C CA . PHE A 1 80 ? 8.695 23.424 17.269 1.00 22.32 80 PHE 1 CA 1
ATOM 558 C C . PHE A 1 80 ? 7.488 22.514 17.459 1.00 25.37 80 PHE 1 C 1
ATOM 559 O O . PHE A 1 80 ? 6.377 22.861 17.067 1.00 24.63 80 PHE 1 O 1
ATOM 567 N N . HIS A 1 81 ? 7.709 21.342 18.043 1.00 25.07 81 HIS 1 N 1
ATOM 568 C CA . HIS A 1 81 ? 6.618 20.402 18.270 1.00 28.01 81 HIS 1 CA 1
ATOM 569 C C . HIS A 1 81 ? 6.347 20.189 19.753 1.00 26.79 81 HIS 1 C 1
ATOM 570 O O . HIS A 1 81 ? 7.274 20.054 20.546 1.00 26.59 81 HIS 1 O 1
ATOM 577 N N . LEU A 1 82 ? 5.068 20.165 20.112 1.00 24.47 82 LEU 1 N 1
ATOM 578 C CA . LEU A 1 82 ? 4.641 19.955 21.493 1.00 24.95 82 LEU 1 CA 1
ATOM 579 C C . LEU A 1 82 ? 3.853 18.660 21.666 1.00 28.09 82 LEU 1 C 1
ATOM 580 O O . LEU A 1 82 ? 2.929 18.380 20.905 1.00 28.56 82 LEU 1 O 1
ATOM 585 N N . LEU A 1 83 ? 4.238 17.867 22.661 1.00 26.71 83 LEU 1 N 1
ATOM 586 C CA . LEU A 1 83 ? 3.522 16.638 22.984 1.00 28.26 83 LEU 1 CA 1
ATOM 587 C C . LEU A 1 83 ? 2.764 17.108 24.223 1.00 28.31 83 LEU 1 C 1
ATOM 588 O O . LEU A 1 83 ? 3.294 17.098 25.330 1.00 27.89 83 LEU 1 O 1
ATOM 593 N N . PRO A 1 84 ? 1.517 17.560 24.037 1.00 27.98 84 PRO 1 N 1
ATOM 594 C CA . PRO A 1 84 ? 0.655 18.066 25.104 1.00 26.75 84 PRO 1 CA 1
ATOM 595 C C . PRO A 1 84 ? 0.299 17.144 26.259 1.00 27.54 84 PRO 1 C 1
ATOM 596 O O . PRO A 1 84 ? 0.468 15.926 26.194 1.00 27.02 84 PRO 1 O 1
ATOM 600 N N . ALA A 1 85 ? -0.192 17.766 27.324 1.00 29.60 85 ALA 1 N 1
ATOM 601 C CA . ALA A 1 85 ? -0.617 17.063 28.519 1.00 33.99 85 ALA 1 CA 1
ATOM 602 C C . ALA A 1 85 ? -2.098 17.359 28.683 1.00 36.90 85 ALA 1 C 1
ATOM 603 O O . ALA A 1 85 ? -2.574 18.428 28.291 1.00 37.26 85 ALA 1 O 1
ATOM 605 N N . THR A 1 86 ? -2.823 16.404 29.253 1.00 39.12 86 THR 1 N 1
ATOM 606 C CA . THR A 1 86 ? -4.259 16.537 29.471 1.00 41.34 86 THR 1 CA 1
ATOM 607 C C . THR A 1 86 ? -4.573 16.084 30.894 1.00 43.14 86 THR 1 C 1
ATOM 608 O O . THR A 1 86 ? -3.717 15.515 31.572 1.00 43.22 86 THR 1 O 1
ATOM 612 N N . PRO A 1 87 ? -5.801 16.343 31.372 1.00 45.03 87 PRO 1 N 1
ATOM 613 C CA . PRO A 1 87 ? -6.153 15.918 32.731 1.00 45.70 87 PRO 1 CA 1
ATOM 614 C C . PRO A 1 87 ? -6.215 14.394 32.811 1.00 46.56 87 PRO 1 C 1
ATOM 615 O O . PRO A 1 87 ? -6.634 13.820 33.817 1.00 48.40 87 PRO 1 O 1
ATOM 619 N N . ASP A 1 88 ? -5.784 13.753 31.730 1.00 47.41 88 ASP 1 N 1
ATOM 620 C CA . ASP A 1 88 ? -5.763 12.297 31.612 1.00 47.36 88 ASP 1 CA 1
ATOM 621 C C . ASP A 1 88 ? -4.417 11.758 32.087 1.00 47.96 88 ASP 1 C 1
ATOM 622 O O . ASP A 1 88 ? -4.311 10.607 32.513 1.00 46.58 88 ASP 1 O 1
ATOM 627 N N . LEU A 1 89 ? -3.394 12.605 32.007 1.00 47.44 89 LEU 1 N 1
ATOM 628 C CA . LEU A 1 89 ? -2.043 12.237 32.411 1.00 46.20 89 LEU 1 CA 1
ATOM 629 C C . LEU A 1 89 ? -2.013 11.659 33.821 1.00 45.53 89 LEU 1 C 1
ATOM 630 O O . LEU A 1 89 ? -1.249 10.739 34.116 1.00 47.84 89 LEU 1 O 1
ATOM 635 N N . VAL A 1 90 ? -2.849 12.211 34.692 1.00 45.18 90 VAL 1 N 1
ATOM 636 C CA . VAL A 1 90 ? -2.926 11.754 36.078 1.00 42.11 90 VAL 1 CA 1
ATOM 637 C C . VAL A 1 90 ? -3.004 10.226 36.261 1.00 41.52 90 VAL 1 C 1
ATOM 638 O O . VAL A 1 90 ? -2.387 9.676 37.206 1.00 43.06 90 VAL 1 O 1
ATOM 642 N N . GLY A 1 91 ? -3.794 9.564 35.400 1.00 45.52 91 GLY 1 N 1
ATOM 643 C CA . GLY A 1 91 ? -3.931 8.105 35.422 1.00 44.42 91 GLY 1 CA 1
ATOM 644 C C . GLY A 1 91 ? -2.577 7.408 35.485 1.00 42.56 91 GLY 1 C 1
ATOM 645 O O . GLY A 1 91 ? -2.222 6.831 36.530 1.00 46.56 91 GLY 1 O 1
ATOM 646 N N . ALA A 1 92 ? -1.760 7.537 34.437 1.00 44.70 92 ALA 1 N 1
ATOM 647 C CA . ALA A 1 92 ? -0.446 6.884 34.368 1.00 42.56 92 ALA 1 CA 1
ATOM 648 C C . ALA A 1 92 ? 0.470 7.023 35.596 1.00 40.75 92 ALA 1 C 1
ATOM 649 O O . ALA A 1 92 ? 1.278 6.098 35.852 1.00 41.05 92 ALA 1 O 1
ATOM 651 N N . THR A 1 93 ? 0.372 8.118 36.370 1.00 46.45 93 THR 1 N 1
ATOM 652 C CA . THR A 1 93 ? 1.222 8.306 37.554 1.00 45.10 93 THR 1 CA 1
ATOM 653 C C . THR A 1 93 ? 1.014 7.205 38.596 1.00 43.22 93 THR 1 C 1
ATOM 654 O O . THR A 1 93 ? 1.955 6.771 39.292 1.00 43.97 93 THR 1 O 1
ATOM 658 N N . VAL A 1 94 ? -0.231 6.746 38.703 1.00 46.69 94 VAL 1 N 1
ATOM 659 C CA . VAL A 1 94 ? -0.523 5.678 39.605 1.00 45.17 94 VAL 1 CA 1
ATOM 660 C C . VAL A 1 94 ? 0.379 4.516 39.163 1.00 45.26 94 VAL 1 C 1
ATOM 661 O O . VAL A 1 94 ? 1.126 3.983 39.986 1.00 48.04 94 VAL 1 O 1
ATOM 665 N N . GLU A 1 95 ? 0.363 4.162 37.867 1.00 49.48 95 GLU 1 N 1
ATOM 666 C CA . GLU A 1 95 ? 1.168 3.061 37.271 1.00 50.43 95 GLU 1 CA 1
ATOM 667 C C . GLU A 1 95 ? 2.670 3.349 36.980 1.00 52.32 95 GLU 1 C 1
ATOM 668 O O . GLU A 1 95 ? 3.553 2.406 36.992 1.00 52.84 95 GLU 1 O 1
ATOM 674 N N . LEU A 1 96 ? 2.977 4.613 36.688 1.00 57.72 96 LEU 1 N 1
ATOM 675 C CA . LEU A 1 96 ? 4.354 5.007 36.419 1.00 60.63 96 LEU 1 CA 1
ATOM 676 C C . LEU A 1 96 ? 5.136 4.844 37.704 1.00 61.11 96 LEU 1 C 1
ATOM 677 O O . LEU A 1 96 ? 6.350 4.687 37.678 1.00 61.56 96 LEU 1 O 1
ATOM 682 N N . ALA A 1 97 ? 4.434 4.883 38.831 1.00 61.15 97 ALA 1 N 1
ATOM 683 C CA . ALA A 1 97 ? 5.076 4.682 40.123 1.00 62.03 97 ALA 1 CA 1
ATOM 684 C C . ALA A 1 97 ? 5.505 3.220 40.141 1.00 61.30 97 ALA 1 C 1
ATOM 685 O O . ALA A 1 97 ? 4.670 2.319 40.049 1.00 62.29 97 ALA 1 O 1
ATOM 687 N N . GLY A 1 98 ? 6.808 2.992 40.247 1.00 59.66 98 GLY 1 N 1
ATOM 688 C CA . GLY A 1 98 ? 7.320 1.636 40.236 1.00 56.54 98 GLY 1 CA 1
ATOM 689 C C . GLY A 1 98 ? 7.839 1.335 38.841 1.00 54.90 98 GLY 1 C 1
ATOM 690 O O . GLY A 1 98 ? 8.458 0.298 38.605 1.00 53.96 98 GLY 1 O 1
ATOM 691 N N . ALA A 1 99 ? 7.568 2.253 37.914 1.00 52.24 99 ALA 1 N 1
ATOM 692 C CA . ALA A 1 99 ? 8.003 2.135 36.524 1.00 49.12 99 ALA 1 CA 1
ATOM 693 C C . ALA A 1 99 ? 8.657 3.460 36.124 1.00 47.00 99 ALA 1 C 1
ATOM 694 O O . ALA A 1 99 ? 8.111 4.230 35.328 1.00 46.00 99 ALA 1 O 1
ATOM 696 N N . PRO A 1 100 ? 9.842 3.739 36.687 1.00 44.39 100 PRO 1 N 1
ATOM 697 C CA . PRO A 1 100 ? 10.629 4.949 36.445 1.00 40.98 100 PRO 1 CA 1
ATOM 698 C C . PRO A 1 100 ? 11.185 5.137 35.035 1.00 39.39 100 PRO 1 C 1
ATOM 699 O O . PRO A 1 100 ? 11.391 6.266 34.597 1.00 36.90 100 PRO 1 O 1
ATOM 703 N N . THR A 1 101 ? 11.429 4.042 34.324 1.00 35.29 101 THR 1 N 1
ATOM 704 C CA . THR A 1 101 ? 11.981 4.139 32.974 1.00 33.60 101 THR 1 CA 1
ATOM 705 C C . THR A 1 101 ? 10.912 4.058 31.892 1.00 30.37 101 THR 1 C 1
ATOM 706 O O . THR A 1 101 ? 11.219 3.857 30.718 1.00 31.07 101 THR 1 O 1
ATOM 710 N N . ALA A 1 102 ? 9.658 4.220 32.289 1.00 28.63 102 ALA 1 N 1
ATOM 711 C CA . ALA A 1 102 ? 8.549 4.158 31.348 1.00 30.54 102 ALA 1 CA 1
ATOM 712 C C . ALA A 1 102 ? 8.728 5.161 30.214 1.00 33.27 102 ALA 1 C 1
ATOM 713 O O . ALA A 1 102 ? 8.943 4.783 29.059 1.00 31.82 102 ALA 1 O 1
ATOM 715 N N . LEU A 1 103 ? 8.631 6.441 30.554 1.00 30.70 103 LEU 1 N 1
ATOM 716 C CA . LEU A 1 103 ? 8.775 7.513 29.580 1.00 32.69 103 LEU 1 CA 1
ATOM 717 C C . LEU A 1 103 ? 9.961 7.273 28.658 1.00 32.94 103 LEU 1 C 1
ATOM 718 O O . LEU A 1 103 ? 9.829 7.333 27.440 1.00 32.42 103 LEU 1 O 1
ATOM 723 N N . ARG A 1 104 ? 11.116 6.989 29.245 1.00 35.00 104 ARG 1 N 1
ATOM 724 C CA . ARG A 1 104 ? 12.327 6.755 28.471 1.00 41.85 104 ARG 1 CA 1
ATOM 725 C C . ARG A 1 104 ? 12.146 5.751 27.336 1.00 44.96 104 ARG 1 C 1
ATOM 726 O O . ARG A 1 104 ? 12.528 6.019 26.196 1.00 44.70 104 ARG 1 O 1
ATOM 734 N N . GLU A 1 105 ? 11.561 4.600 27.645 1.00 48.06 105 GLU 1 N 1
ATOM 735 C CA . GLU A 1 105 ? 11.361 3.563 26.638 1.00 51.82 105 GLU 1 CA 1
ATOM 736 C C . GLU A 1 105 ? 10.256 3.906 25.646 1.00 52.35 105 GLU 1 C 1
ATOM 737 O O . GLU A 1 105 ? 10.182 3.322 24.565 1.00 52.49 105 GLU 1 O 1
ATOM 743 N N . ALA A 1 106 ? 9.400 4.856 26.010 1.00 51.52 106 ALA 1 N 1
ATOM 744 C CA . ALA A 1 106 ? 8.301 5.255 25.141 1.00 51.42 106 ALA 1 CA 1
ATOM 745 C C . ALA A 1 106 ? 8.611 6.521 24.346 1.00 52.18 106 ALA 1 C 1
ATOM 746 O O . ALA A 1 106 ? 7.805 6.951 23.523 1.00 52.49 106 ALA 1 O 1
ATOM 748 N N . LEU A 1 107 ? 9.775 7.114 24.591 1.00 51.87 107 LEU 1 N 1
ATOM 749 C CA . LEU A 1 107 ? 10.173 8.329 23.886 1.00 53.03 107 LEU 1 CA 1
ATOM 750 C C . LEU A 1 107 ? 10.952 8.036 22.611 1.00 52.36 107 LEU 1 C 1
ATOM 751 O O . LEU A 1 107 ? 12.177 8.145 22.582 1.00 51.94 107 LEU 1 O 1
ATOM 756 N N . ARG A 1 108 ? 10.242 7.658 21.555 1.00 52.19 108 ARG 1 N 1
ATOM 757 C C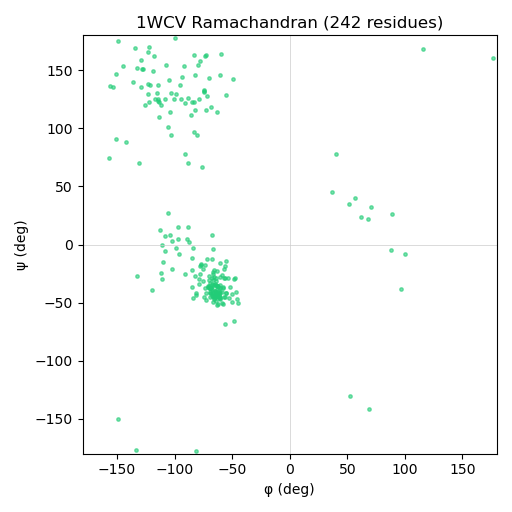A . ARG A 1 108 ? 10.889 7.381 20.281 1.00 53.29 108 ARG 1 CA 1
ATOM 758 C C . ARG A 1 108 ? 10.968 8.701 19.516 1.00 50.99 108 ARG 1 C 1
ATOM 759 O O . ARG A 1 108 ? 10.284 8.906 18.517 1.00 49.00 108 ARG 1 O 1
ATOM 767 N N . ASP A 1 109 ? 11.820 9.590 20.019 1.00 49.06 109 ASP 1 N 1
ATOM 768 C CA . ASP A 1 109 ? 12.021 10.920 19.455 1.00 46.75 109 ASP 1 CA 1
ATOM 769 C C . ASP A 1 109 ? 13.337 11.051 18.695 1.00 47.23 109 ASP 1 C 1
ATOM 770 O O . ASP A 1 109 ? 13.891 12.145 18.594 1.00 45.02 109 ASP 1 O 1
ATOM 775 N N . GLU A 1 110 ? 13.839 9.942 18.165 1.00 47.63 110 GLU 1 N 1
ATOM 776 C CA . GLU A 1 110 ? 15.098 9.966 17.433 1.00 47.86 110 GLU 1 CA 1
ATOM 777 C C . GLU A 1 110 ? 15.112 10.965 16.278 1.00 45.84 110 GLU 1 C 1
ATOM 778 O O . GLU A 1 110 ? 16.173 11.288 15.748 1.00 45.91 110 GLU 1 O 1
ATOM 784 N N . GLY A 1 111 ? 13.941 11.466 15.900 1.00 42.97 111 GLY 1 N 1
ATOM 785 C CA . GLY A 1 111 ? 13.875 12.423 14.809 1.00 40.21 111 GLY 1 CA 1
ATOM 786 C C . GLY A 1 111 ? 14.146 13.866 15.209 1.00 38.71 111 GLY 1 C 1
ATOM 787 O O . GLY A 1 111 ? 14.178 14.757 14.360 1.00 35.34 111 GLY 1 O 1
ATOM 788 N N . TYR A 1 112 ? 14.345 14.105 16.502 1.00 34.83 112 TYR 1 N 1
ATOM 789 C CA . TYR A 1 112 ? 14.603 15.456 16.987 1.00 30.88 112 TYR 1 CA 1
ATOM 790 C C . TYR A 1 112 ? 16.050 15.668 17.419 1.00 29.47 112 TYR 1 C 1
ATOM 791 O O . TYR A 1 112 ? 16.752 14.724 17.778 1.00 29.13 112 TYR 1 O 1
ATOM 800 N N . ASP A 1 113 ? 16.494 16.918 17.362 1.00 24.73 113 ASP 1 N 1
ATOM 801 C CA . ASP A 1 113 ? 17.840 17.268 17.792 1.00 26.11 113 ASP 1 CA 1
ATOM 802 C C . ASP A 1 113 ? 17.809 17.406 19.311 1.00 22.85 113 ASP 1 C 1
ATOM 803 O O . ASP A 1 113 ? 18.703 16.933 20.006 1.00 24.04 113 ASP 1 O 1
ATOM 808 N N . LEU A 1 114 ? 16.761 18.059 19.809 1.00 24.12 114 LEU 1 N 1
ATOM 809 C CA . LEU A 1 114 ? 16.601 18.298 21.241 1.00 22.51 114 LEU 1 CA 1
ATOM 810 C C . LEU A 1 114 ? 15.180 18.046 21.738 1.00 22.02 114 LEU 1 C 1
ATOM 811 O O . LEU A 1 114 ? 14.198 18.396 21.077 1.00 23.29 114 LEU 1 O 1
ATOM 816 N N . VAL A 1 115 ? 15.083 17.449 22.921 1.00 18.95 115 VAL 1 N 1
ATOM 817 C CA . VAL A 1 115 ? 13.796 17.151 23.532 1.00 19.12 115 VAL 1 CA 1
ATOM 818 C C . VAL A 1 115 ? 13.763 17.766 24.930 1.00 15.73 115 VAL 1 C 1
ATOM 819 O O . VAL A 1 115 ? 14.601 17.444 25.766 1.00 19.52 115 VAL 1 O 1
ATOM 823 N N . LEU A 1 116 ? 12.815 18.667 25.163 1.00 14.07 116 LEU 1 N 1
ATOM 824 C CA . LEU A 1 116 ? 12.684 19.322 26.469 1.00 14.33 116 LEU 1 CA 1
ATOM 825 C C . LEU A 1 116 ? 11.516 18.707 27.222 1.00 16.05 116 LEU 1 C 1
ATOM 826 O O . LEU A 1 116 ? 10.422 18.580 26.680 1.00 17.58 116 LEU 1 O 1
ATOM 831 N N . LEU A 1 117 ? 11.748 18.327 28.474 1.00 15.49 117 LEU 1 N 1
ATOM 832 C CA . LEU A 1 117 ? 10.694 17.718 29.283 1.00 16.28 117 LEU 1 CA 1
ATOM 833 C C . LEU A 1 117 ? 10.322 18.629 30.439 1.00 16.90 117 LEU 1 C 1
ATOM 834 O O . LEU A 1 117 ? 11.108 18.789 31.366 1.00 18.23 117 LEU 1 O 1
ATOM 839 N N . ASP A 1 118 ? 9.134 19.224 30.387 1.00 18.86 118 ASP 1 N 1
ATOM 840 C CA . ASP A 1 118 ? 8.686 20.106 31.460 1.00 17.80 118 ASP 1 CA 1
ATOM 841 C C . ASP A 1 118 ? 8.089 19.247 32.567 1.00 17.64 118 ASP 1 C 1
ATOM 842 O O . ASP A 1 118 ? 6.921 18.875 32.513 1.00 17.10 118 ASP 1 O 1
ATOM 847 N N . ALA A 1 119 ? 8.906 18.953 33.576 1.00 18.07 119 ALA 1 N 1
ATOM 848 C CA . ALA A 1 119 ? 8.511 18.103 34.697 1.00 18.79 119 ALA 1 CA 1
ATOM 849 C C . ALA A 1 119 ? 7.727 18.793 35.801 1.00 19.99 119 ALA 1 C 1
ATOM 850 O O . ALA A 1 119 ? 7.948 19.963 36.110 1.00 20.24 119 ALA 1 O 1
ATOM 852 N N . PRO A 1 120 ? 6.787 18.065 36.417 1.00 19.02 120 PRO 1 N 1
ATOM 853 C CA . PRO A 1 120 ? 5.997 18.657 37.498 1.00 19.84 120 PRO 1 CA 1
ATOM 854 C C . PRO A 1 120 ? 6.882 18.760 38.740 1.00 20.84 120 PRO 1 C 1
ATOM 855 O O . PRO A 1 120 ? 7.919 18.102 38.827 1.00 22.83 120 PRO 1 O 1
ATOM 859 N N . PRO A 1 121 ? 6.491 19.593 39.710 1.00 25.82 121 PRO 1 N 1
ATOM 860 C CA . PRO A 1 121 ? 7.292 19.738 40.928 1.00 29.15 121 PRO 1 CA 1
ATOM 861 C C . PRO A 1 121 ? 7.029 18.618 41.927 1.00 30.69 121 PRO 1 C 1
ATOM 862 O O . PRO A 1 121 ? 6.261 17.696 41.651 1.00 29.56 121 PRO 1 O 1
ATOM 866 N N . SER A 1 122 ? 7.690 18.704 43.078 1.00 34.66 122 SER 1 N 1
ATOM 867 C CA . SER A 1 122 ? 7.525 17.742 44.170 1.00 35.38 122 SER 1 CA 1
ATOM 868 C C . SER A 1 122 ? 7.896 16.292 43.868 1.00 35.39 122 SER 1 C 1
ATOM 869 O O . SER A 1 122 ? 7.404 15.371 44.524 1.00 35.07 122 SER 1 O 1
ATOM 872 N N . LEU A 1 123 ? 8.755 16.085 42.879 1.00 33.43 123 LEU 1 N 1
ATOM 873 C CA . LEU A 1 123 ? 9.193 14.741 42.520 1.00 31.80 123 LEU 1 CA 1
ATOM 874 C C . LEU A 1 123 ? 8.069 13.700 42.560 1.00 31.20 123 LEU 1 C 1
ATOM 875 O O . LEU A 1 123 ? 7.950 12.923 43.510 1.00 31.08 123 LEU 1 O 1
ATOM 880 N N . SER A 1 124 ? 7.237 13.697 41.531 1.00 28.94 124 SER 1 N 1
ATOM 881 C CA . SER A 1 124 ? 6.148 12.734 41.438 1.00 25.08 124 SER 1 CA 1
ATOM 882 C C . SER A 1 124 ? 6.662 11.655 40.490 1.00 23.01 124 SER 1 C 1
ATOM 883 O O . SER A 1 124 ? 7.780 11.752 39.986 1.00 23.77 124 SER 1 O 1
ATOM 886 N N . PRO A 1 125 ? 5.873 10.602 40.250 1.00 21.15 125 PRO 1 N 1
ATOM 887 C CA . PRO A 1 125 ? 6.391 9.589 39.327 1.00 20.57 125 PRO 1 CA 1
ATOM 888 C C . PRO A 1 125 ? 6.689 10.191 37.954 1.00 18.75 125 PRO 1 C 1
ATOM 889 O O . PRO A 1 125 ? 7.541 9.688 37.227 1.00 21.08 125 PRO 1 O 1
ATOM 893 N N . LEU A 1 126 ? 5.987 11.266 37.607 1.00 19.37 126 LEU 1 N 1
ATOM 894 C CA . LEU A 1 126 ? 6.204 11.926 36.321 1.00 16.71 126 LEU 1 CA 1
ATOM 895 C C . LEU A 1 126 ? 7.518 12.689 36.338 1.00 18.75 126 LEU 1 C 1
ATOM 896 O O . LEU A 1 126 ? 8.241 12.714 35.343 1.00 20.13 126 LEU 1 O 1
ATOM 901 N N . THR A 1 127 ? 7.835 13.295 37.475 1.00 18.71 127 THR 1 N 1
ATOM 902 C CA . THR A 1 127 ? 9.090 14.027 37.596 1.00 19.30 127 THR 1 CA 1
ATOM 903 C C . THR A 1 127 ? 10.209 13.003 37.494 1.00 20.29 127 THR 1 C 1
ATOM 904 O O . THR A 1 127 ? 11.183 13.191 36.766 1.00 17.59 127 THR 1 O 1
ATOM 908 N N . LEU A 1 128 ? 10.057 11.911 38.235 1.00 17.68 128 LEU 1 N 1
ATOM 909 C CA . LEU A 1 128 ? 11.059 10.861 38.238 1.00 19.59 128 LEU 1 CA 1
ATOM 910 C C . LEU A 1 128 ? 11.234 10.277 36.840 1.00 20.29 128 LEU 1 C 1
ATOM 911 O O . LEU A 1 128 ? 12.350 9.995 36.416 1.00 19.56 128 LEU 1 O 1
ATOM 916 N N . ASN A 1 129 ? 10.136 10.089 36.121 1.00 20.14 129 ASN 1 N 1
ATOM 917 C CA . ASN A 1 129 ? 10.233 9.549 34.765 1.00 19.21 129 ASN 1 CA 1
ATOM 918 C C . ASN A 1 129 ? 10.997 10.506 33.849 1.00 21.11 129 ASN 1 C 1
ATOM 919 O O . ASN A 1 129 ? 11.677 10.079 32.915 1.00 19.15 129 ASN 1 O 1
ATOM 924 N N . ALA A 1 130 ? 10.888 11.800 34.122 1.00 18.08 130 ALA 1 N 1
ATOM 925 C CA . ALA A 1 130 ? 11.590 12.795 33.320 1.00 18.75 130 ALA 1 CA 1
ATOM 926 C C . ALA A 1 130 ? 13.087 12.682 33.587 1.00 19.27 130 ALA 1 C 1
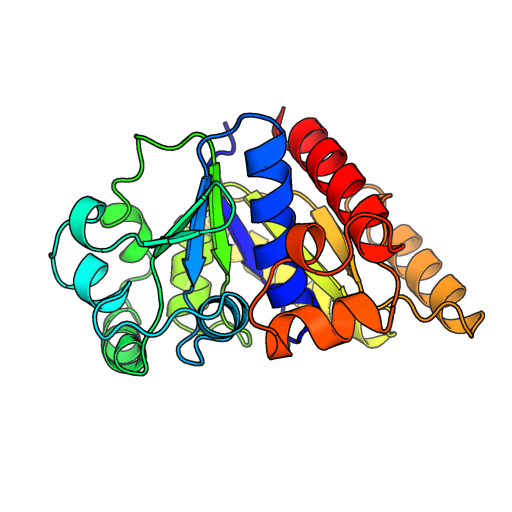ATOM 927 O O . ALA A 1 130 ? 13.903 12.674 32.662 1.00 19.76 130 ALA 1 O 1
ATOM 929 N N . LEU A 1 131 ? 13.438 12.572 34.863 1.00 18.79 131 LEU 1 N 1
ATOM 930 C CA . LEU A 1 131 ? 14.830 12.471 35.262 1.00 17.42 131 LEU 1 CA 1
ATOM 931 C C . LEU A 1 131 ? 15.484 11.176 34.805 1.00 17.41 131 LEU 1 C 1
ATOM 932 O O . LEU A 1 131 ? 16.684 11.139 34.538 1.00 19.48 131 LEU 1 O 1
ATOM 937 N N . ALA A 1 132 ? 14.692 10.114 34.715 1.00 19.88 132 ALA 1 N 1
ATOM 938 C CA . ALA A 1 132 ? 15.218 8.820 34.296 1.00 19.86 132 ALA 1 CA 1
ATOM 939 C C . ALA A 1 132 ? 15.420 8.747 32.791 1.00 22.19 132 ALA 1 C 1
ATOM 940 O O . ALA A 1 132 ? 16.165 7.901 32.303 1.00 22.65 132 ALA 1 O 1
ATOM 942 N N . ALA A 1 133 ? 14.777 9.650 32.057 1.00 21.01 133 ALA 1 N 1
ATOM 943 C CA . ALA A 1 133 ? 14.882 9.659 30.600 1.00 21.54 133 ALA 1 CA 1
ATOM 944 C C . ALA A 1 133 ? 15.816 10.731 30.038 1.00 23.01 133 ALA 1 C 1
ATOM 945 O O . ALA A 1 133 ? 16.304 10.619 28.909 1.00 23.56 133 ALA 1 O 1
ATOM 947 N N . ALA A 1 134 ? 16.071 11.767 30.822 1.00 21.35 134 ALA 1 N 1
ATOM 948 C CA . ALA A 1 134 ? 16.920 12.864 30.372 1.00 21.16 134 ALA 1 CA 1
ATOM 949 C C . ALA A 1 134 ? 18.414 12.623 30.534 1.00 20.96 134 ALA 1 C 1
ATOM 950 O O . ALA A 1 134 ? 18.837 11.738 31.268 1.00 21.96 134 ALA 1 O 1
ATOM 952 N N . GLU A 1 135 ? 19.215 13.420 29.832 1.00 17.67 135 GLU 1 N 1
ATOM 953 C CA . GLU A 1 135 ? 20.660 13.335 29.958 1.00 20.09 135 GLU 1 CA 1
ATOM 954 C C . GLU A 1 135 ? 21.125 14.616 30.661 1.00 18.54 135 GLU 1 C 1
ATOM 955 O O . GLU A 1 135 ? 22.117 14.620 31.384 1.00 24.97 135 GLU 1 O 1
ATOM 961 N N . GLY A 1 136 ? 20.383 15.701 30.451 1.00 17.97 136 GLY 1 N 1
ATOM 962 C CA . GLY A 1 136 ? 20.738 16.968 31.074 1.00 17.45 136 GLY 1 CA 1
ATOM 963 C C . GLY A 1 136 ? 19.558 17.557 31.817 1.00 15.24 136 GLY 1 C 1
ATOM 964 O O . GLY A 1 136 ? 18.409 17.311 31.458 1.00 14.88 136 GLY 1 O 1
ATOM 965 N N . VAL A 1 137 ? 19.835 18.330 32.863 1.00 14.05 137 VAL 1 N 1
ATOM 966 C CA . VAL A 1 137 ? 18.772 18.956 33.639 1.00 13.43 137 VAL 1 CA 1
ATOM 967 C C . VAL A 1 137 ? 19.021 20.448 33.804 1.00 12.96 137 VAL 1 C 1
ATOM 968 O O . VAL A 1 137 ? 20.145 20.863 34.079 1.00 14.32 137 VAL 1 O 1
ATOM 972 N N . VAL A 1 138 ? 17.974 21.244 33.610 1.00 12.43 138 VAL 1 N 1
ATOM 973 C CA . VAL A 1 138 ? 18.053 22.687 33.813 1.00 11.77 138 VAL 1 CA 1
ATOM 974 C C . VAL A 1 138 ? 17.114 22.915 34.988 1.00 15.10 138 VAL 1 C 1
ATOM 975 O O . VAL A 1 138 ? 15.942 22.532 34.936 1.00 13.82 138 VAL 1 O 1
ATOM 979 N N . VAL A 1 139 ? 17.643 23.512 36.052 1.00 12.24 139 VAL 1 N 1
ATOM 980 C CA . VAL A 1 139 ? 16.879 23.768 37.272 1.00 11.61 139 VAL 1 CA 1
ATOM 981 C C . VAL A 1 139 ? 16.556 25.252 37.347 1.00 11.03 139 VAL 1 C 1
ATOM 982 O O . VAL A 1 139 ? 17.415 26.054 37.701 1.00 12.07 139 VAL 1 O 1
ATOM 986 N N . PRO A 1 140 ? 15.317 25.634 36.991 1.00 11.66 140 PRO 1 N 1
ATOM 987 C CA . PRO A 1 140 ? 14.897 27.038 37.025 1.00 15.01 140 PRO 1 CA 1
ATOM 988 C C . PRO A 1 140 ? 14.437 27.381 38.432 1.00 17.62 140 PRO 1 C 1
ATOM 989 O O . PRO A 1 140 ? 13.544 26.734 38.973 1.00 20.40 140 PRO 1 O 1
ATOM 993 N N . VAL A 1 141 ? 15.064 28.380 39.036 1.00 12.59 141 VAL 1 N 1
ATOM 994 C CA . VAL A 1 141 ? 14.690 28.765 40.384 1.00 13.53 141 VAL 1 CA 1
ATOM 995 C C . VAL A 1 141 ? 14.444 30.258 40.426 1.00 16.81 141 VAL 1 C 1
ATOM 996 O O . VAL A 1 141 ? 14.891 30.984 39.548 1.00 14.49 141 VAL 1 O 1
ATOM 1000 N N . GLN A 1 142 ? 13.701 30.707 41.430 1.00 19.44 142 GLN 1 N 1
ATOM 1001 C CA . GLN A 1 142 ? 13.449 32.130 41.578 1.00 23.95 142 GLN 1 CA 1
ATOM 1002 C C . GLN A 1 142 ? 14.529 32.687 42.475 1.00 23.93 142 GLN 1 C 1
ATOM 1003 O O . GLN A 1 142 ? 15.104 31.964 43.289 1.00 23.42 142 GLN 1 O 1
ATOM 1009 N N . ALA A 1 143 ? 14.814 33.973 42.320 1.00 24.96 143 ALA 1 N 1
ATOM 1010 C CA . ALA A 1 143 ? 15.847 34.617 43.114 1.00 27.24 143 ALA 1 CA 1
ATOM 1011 C C . ALA A 1 143 ? 15.369 34.906 44.534 1.00 30.55 143 ALA 1 C 1
ATOM 1012 O O . ALA A 1 143 ? 15.228 36.064 44.933 1.00 30.50 143 ALA 1 O 1
ATOM 1014 N N . GLU A 1 144 ? 15.128 33.838 45.290 1.00 26.68 144 GLU 1 N 1
ATOM 1015 C CA . GLU A 1 144 ? 14.675 33.932 46.678 1.00 27.04 144 GLU 1 CA 1
ATOM 1016 C C . GLU A 1 144 ? 15.618 33.071 47.502 1.00 25.69 144 GLU 1 C 1
ATOM 1017 O O . GLU A 1 144 ? 16.157 32.088 46.995 1.00 21.67 144 GLU 1 O 1
ATOM 1023 N N . TYR A 1 145 ? 15.810 33.414 48.769 1.00 23.07 145 TYR 1 N 1
ATOM 1024 C CA . TYR A 1 145 ? 16.724 32.647 49.607 1.00 24.32 145 TYR 1 CA 1
ATOM 1025 C C . TYR A 1 145 ? 16.425 31.152 49.721 1.00 21.69 145 TYR 1 C 1
ATOM 1026 O O . TYR A 1 145 ? 17.344 30.354 49.918 1.00 22.27 145 TYR 1 O 1
ATOM 1035 N N . TYR A 1 146 ? 15.161 30.759 49.591 1.00 20.64 146 TYR 1 N 1
ATOM 1036 C CA . TYR A 1 146 ? 14.853 29.339 49.698 1.00 22.87 146 TYR 1 CA 1
ATOM 1037 C C . TYR A 1 146 ? 15.525 28.539 48.590 1.00 21.40 146 TYR 1 C 1
ATOM 1038 O O . TYR A 1 146 ? 15.755 27.339 48.736 1.00 19.50 146 TYR 1 O 1
ATOM 1047 N N . ALA A 1 147 ? 15.851 29.202 47.487 1.00 18.64 147 ALA 1 N 1
ATOM 1048 C CA . ALA A 1 147 ? 16.465 28.504 46.364 1.00 17.43 147 ALA 1 CA 1
ATOM 1049 C C . ALA A 1 147 ? 17.747 27.792 46.757 1.00 15.76 147 ALA 1 C 1
ATOM 1050 O O . ALA A 1 147 ? 18.103 26.780 46.156 1.00 15.57 147 ALA 1 O 1
ATOM 1052 N N . LEU A 1 148 ? 18.446 28.315 47.759 1.00 16.72 148 LEU 1 N 1
ATOM 1053 C CA . LEU A 1 148 ? 19.687 27.695 48.206 1.00 17.02 148 LEU 1 CA 1
ATOM 1054 C C . LEU A 1 148 ? 19.443 26.260 48.658 1.00 20.57 148 LEU 1 C 1
ATOM 1055 O O . LEU A 1 148 ? 20.148 25.350 48.228 1.00 19.51 148 LEU 1 O 1
ATOM 1060 N N . GLU A 1 149 ? 18.448 26.060 49.523 1.00 18.50 149 GLU 1 N 1
ATOM 1061 C CA . GLU A 1 149 ? 18.135 24.716 49.998 1.00 19.62 149 GLU 1 CA 1
ATOM 1062 C C . GLU A 1 149 ? 17.336 23.928 48.959 1.00 18.03 149 GLU 1 C 1
ATOM 1063 O O . GLU A 1 149 ? 17.501 22.715 48.833 1.00 17.40 149 GLU 1 O 1
ATOM 1069 N N . GLY A 1 150 ? 16.479 24.618 48.211 1.00 16.41 150 GLY 1 N 1
ATOM 1070 C CA . GLY A 1 150 ? 15.688 23.955 47.186 1.00 17.61 150 GLY 1 CA 1
ATOM 1071 C C . GLY A 1 150 ? 16.577 23.323 46.131 1.00 16.39 150 GLY 1 C 1
ATOM 1072 O O . GLY A 1 150 ? 16.351 22.191 45.701 1.00 15.60 150 GLY 1 O 1
ATOM 1073 N N . VAL A 1 151 ? 17.589 24.064 45.701 1.00 13.48 151 VAL 1 N 1
ATOM 1074 C CA . VAL A 1 151 ? 18.510 23.544 44.705 1.00 13.88 151 VAL 1 CA 1
ATOM 1075 C C . VAL A 1 151 ? 19.325 22.400 45.300 1.00 15.39 151 VAL 1 C 1
ATOM 1076 O O . VAL A 1 151 ? 19.501 21.368 44.663 1.00 14.83 151 VAL 1 O 1
ATOM 1080 N N . ALA A 1 152 ? 19.816 22.578 46.523 1.00 14.80 152 ALA 1 N 1
ATOM 1081 C CA . ALA A 1 152 ? 20.612 21.531 47.159 1.00 15.53 152 ALA 1 CA 1
ATOM 1082 C C . ALA A 1 152 ? 19.833 20.217 47.188 1.00 15.89 152 ALA 1 C 1
ATOM 1083 O O . ALA A 1 152 ? 20.387 19.145 46.934 1.00 14.11 152 ALA 1 O 1
ATOM 1085 N N . GLY A 1 153 ? 18.546 20.307 47.496 1.00 13.91 153 GLY 1 N 1
ATOM 1086 C CA . GLY A 1 153 ? 17.728 19.108 47.546 1.00 14.85 153 GLY 1 CA 1
ATOM 1087 C C . GLY A 1 153 ? 17.637 18.454 46.181 1.00 15.65 153 GLY 1 C 1
ATOM 1088 O O . GLY A 1 153 ? 17.844 17.245 46.040 1.00 16.28 153 GLY 1 O 1
ATOM 1089 N N . LEU A 1 154 ? 17.331 19.249 45.162 1.00 12.12 154 LEU 1 N 1
ATOM 1090 C CA . LEU A 1 154 ? 17.218 18.693 43.823 1.00 15.20 154 LEU 1 CA 1
ATOM 1091 C C . LEU A 1 154 ? 18.531 18.078 43.333 1.00 15.48 154 LEU 1 C 1
ATOM 1092 O O . LEU A 1 154 ? 18.526 17.029 42.678 1.00 16.01 154 LEU 1 O 1
ATOM 1097 N N . LEU A 1 155 ? 19.658 18.711 43.647 1.00 15.02 155 LEU 1 N 1
ATOM 1098 C CA . LEU A 1 155 ? 20.938 18.156 43.213 1.00 14.98 155 LEU 1 CA 1
ATOM 1099 C C . LEU A 1 155 ? 21.216 16.817 43.887 1.00 14.87 155 LEU 1 C 1
ATOM 1100 O O . LEU A 1 155 ? 21.810 15.919 43.287 1.00 15.98 155 LEU 1 O 1
ATOM 1105 N N . ALA A 1 156 ? 20.793 16.671 45.136 1.00 14.79 156 ALA 1 N 1
ATOM 1106 C CA . ALA A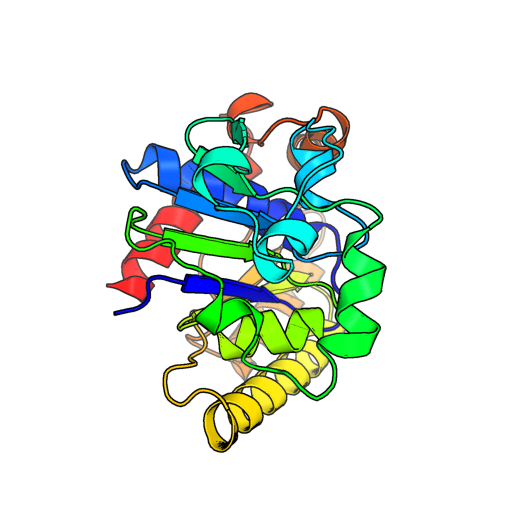 1 156 ? 21.002 15.404 45.827 1.00 14.92 156 ALA 1 CA 1
ATOM 1107 C C . ALA A 1 156 ? 20.138 14.343 45.144 1.00 16.09 156 ALA 1 C 1
ATOM 1108 O O . ALA A 1 156 ? 20.544 13.191 44.998 1.00 16.24 156 ALA 1 O 1
ATOM 1110 N N . THR A 1 157 ? 18.942 14.738 44.733 1.00 15.79 157 THR 1 N 1
ATOM 1111 C CA . THR A 1 157 ? 18.037 13.824 44.049 1.00 15.27 157 THR 1 CA 1
ATOM 1112 C C . THR A 1 157 ? 18.675 13.388 42.724 1.00 19.39 157 THR 1 C 1
ATOM 1113 O O . THR A 1 157 ? 18.651 12.210 42.373 1.00 15.50 157 THR 1 O 1
ATOM 1117 N N . LEU A 1 158 ? 19.247 14.340 41.992 1.00 16.03 158 LEU 1 N 1
ATOM 1118 C CA . LEU A 1 158 ? 19.881 14.024 40.711 1.00 16.40 158 LEU 1 CA 1
ATOM 1119 C C . LEU A 1 158 ? 20.997 13.010 40.915 1.00 19.18 158 LEU 1 C 1
ATOM 1120 O O . LEU A 1 158 ? 21.178 12.098 40.111 1.00 18.29 158 LEU 1 O 1
ATOM 1125 N N . GLU A 1 159 ? 21.754 13.186 41.992 1.00 17.11 159 GLU 1 N 1
ATOM 1126 C CA . GLU A 1 159 ? 22.852 12.280 42.298 1.00 19.37 159 GLU 1 CA 1
ATOM 1127 C C . GLU A 1 159 ? 22.335 10.868 42.518 1.00 17.98 159 GLU 1 C 1
ATOM 1128 O O . GLU A 1 159 ? 22.904 9.896 42.016 1.00 16.86 159 GLU 1 O 1
ATOM 1134 N N . GLU A 1 160 ? 21.252 10.757 43.275 1.00 18.34 160 GLU 1 N 1
ATOM 1135 C CA . GLU A 1 160 ? 20.677 9.455 43.570 1.00 18.75 160 GLU 1 CA 1
ATOM 1136 C C . GLU A 1 160 ? 20.054 8.817 42.335 1.00 18.72 160 GLU 1 C 1
ATOM 1137 O O . GLU A 1 160 ? 20.147 7.601 42.147 1.00 17.40 160 GLU 1 O 1
ATOM 1143 N N . VAL A 1 161 ? 19.429 9.630 41.489 1.00 15.24 161 VAL 1 N 1
ATOM 1144 C CA . VAL A 1 161 ? 18.817 9.101 40.282 1.00 17.23 161 VAL 1 CA 1
ATOM 1145 C C . VAL A 1 161 ? 19.906 8.632 39.327 1.00 18.53 161 VAL 1 C 1
ATOM 1146 O O . VAL A 1 161 ? 19.754 7.612 38.655 1.00 17.55 161 VAL 1 O 1
ATOM 1150 N N . ARG A 1 162 ? 21.008 9.373 39.277 1.00 18.56 162 ARG 1 N 1
ATOM 1151 C CA . ARG A 1 162 ? 22.119 9.000 38.410 1.00 20.39 162 ARG 1 CA 1
ATOM 1152 C C . ARG A 1 162 ? 22.698 7.665 38.867 1.00 22.46 162 ARG 1 C 1
ATOM 1153 O O . ARG A 1 162 ? 22.997 6.785 38.052 1.00 21.98 162 ARG 1 O 1
ATOM 1161 N N . ALA A 1 163 ? 22.841 7.517 40.179 1.00 18.88 163 ALA 1 N 1
ATOM 1162 C CA . ALA A 1 163 ? 23.395 6.304 40.760 1.00 20.90 163 ALA 1 CA 1
ATOM 1163 C C . ALA A 1 163 ? 22.513 5.066 40.624 1.00 24.78 163 ALA 1 C 1
ATOM 1164 O O . ALA A 1 163 ? 23.024 3.970 40.401 1.00 24.31 163 ALA 1 O 1
ATOM 1166 N N . GLY A 1 164 ? 21.200 5.220 40.745 1.00 23.13 164 GLY 1 N 1
ATOM 1167 C CA . GLY A 1 164 ? 20.343 4.050 40.661 1.00 24.86 164 GLY 1 CA 1
ATOM 1168 C C . GLY A 1 164 ? 19.436 3.838 39.459 1.00 24.85 164 GLY 1 C 1
ATOM 1169 O O . GLY A 1 164 ? 18.940 2.725 39.266 1.00 22.17 164 GLY 1 O 1
ATOM 1170 N N . LEU A 1 165 ? 19.218 4.866 38.640 1.00 20.63 165 LEU 1 N 1
ATOM 1171 C CA . LEU A 1 165 ? 18.309 4.720 37.508 1.00 22.30 165 LEU 1 CA 1
ATOM 1172 C C . LEU A 1 165 ? 18.783 5.229 36.151 1.00 20.38 165 LEU 1 C 1
ATOM 1173 O O . LEU A 1 165 ? 18.347 4.729 35.117 1.00 19.99 165 LEU 1 O 1
ATOM 1178 N N . ASN A 1 166 ? 19.666 6.220 36.146 1.00 20.38 166 ASN 1 N 1
ATOM 1179 C CA . ASN A 1 166 ? 20.105 6.804 34.885 1.00 18.69 166 ASN 1 CA 1
ATOM 1180 C C . ASN A 1 166 ? 21.524 7.362 34.958 1.00 20.32 166 ASN 1 C 1
ATOM 1181 O O . ASN A 1 166 ? 21.723 8.527 35.282 1.00 20.25 166 ASN 1 O 1
ATOM 1186 N N . PRO A 1 167 ? 22.530 6.529 34.639 1.00 19.56 167 PRO 1 N 1
ATOM 1187 C CA . PRO A 1 167 ? 23.954 6.879 34.655 1.00 21.42 167 PRO 1 CA 1
ATOM 1188 C C . PRO A 1 167 ? 24.340 8.113 33.843 1.00 20.51 167 PRO 1 C 1
ATOM 1189 O O . PRO A 1 167 ? 25.315 8.785 34.163 1.00 22.18 167 PRO 1 O 1
ATOM 1193 N N . ARG A 1 168 ? 23.592 8.413 32.791 1.00 21.91 168 ARG 1 N 1
ATOM 1194 C CA . ARG A 1 168 ? 23.953 9.571 31.982 1.00 25.03 168 ARG 1 CA 1
ATOM 1195 C C . ARG A 1 168 ? 23.330 10.890 32.430 1.00 23.16 168 ARG 1 C 1
ATOM 1196 O O . ARG A 1 168 ? 23.507 11.916 31.782 1.00 25.39 168 ARG 1 O 1
ATOM 1204 N N . LEU A 1 169 ? 22.623 10.870 33.551 1.00 19.76 169 LEU 1 N 1
ATOM 1205 C CA . LEU A 1 169 ? 21.998 12.085 34.064 1.00 22.05 169 LEU 1 CA 1
ATOM 1206 C C . LEU A 1 169 ? 23.030 13.067 34.622 1.00 20.97 169 LEU 1 C 1
ATOM 1207 O O . LEU A 1 169 ? 23.860 12.715 35.463 1.00 21.87 169 LEU 1 O 1
ATOM 1212 N N . ARG A 1 170 ? 22.967 14.306 34.150 1.00 22.03 170 ARG 1 N 1
ATOM 1213 C CA . ARG A 1 170 ? 23.875 15.338 34.618 1.00 22.66 170 ARG 1 CA 1
ATOM 1214 C C . ARG A 1 170 ? 23.172 16.686 34.662 1.00 18.71 170 ARG 1 C 1
ATOM 1215 O O . ARG A 1 170 ? 22.220 16.944 33.925 1.00 18.43 170 ARG 1 O 1
ATOM 1223 N N . LEU A 1 171 ? 23.655 17.548 35.539 1.00 18.79 171 LEU 1 N 1
ATOM 1224 C CA . LEU A 1 171 ? 23.096 18.878 35.662 1.00 13.81 171 LEU 1 CA 1
ATOM 1225 C C . LEU A 1 171 ? 23.659 19.730 34.528 1.00 12.33 171 LEU 1 C 1
ATOM 1226 O O . LEU A 1 171 ? 24.869 19.791 34.360 1.00 14.88 171 LEU 1 O 1
ATOM 1231 N N . LEU A 1 172 ? 22.792 20.359 33.734 1.00 13.44 172 LEU 1 N 1
ATOM 1232 C CA . LEU A 1 172 ? 23.282 21.234 32.679 1.00 14.54 172 LEU 1 CA 1
ATOM 1233 C C . LEU A 1 172 ? 23.533 22.578 33.353 1.00 13.82 172 LEU 1 C 1
ATOM 1234 O O . LEU A 1 172 ? 24.578 23.205 33.156 1.00 15.16 172 LEU 1 O 1
ATOM 1239 N N . GLY A 1 173 ? 22.575 23.018 34.164 1.00 11.52 173 GLY 1 N 1
ATOM 1240 C CA . GLY A 1 173 ? 22.757 24.274 34.867 1.00 11.03 173 GLY 1 CA 1
ATOM 1241 C C . GLY A 1 173 ? 21.576 24.733 35.694 1.00 10.76 173 GLY 1 C 1
ATOM 1242 O O . GLY A 1 173 ? 20.455 24.269 35.500 1.00 11.43 173 GLY 1 O 1
ATOM 1243 N N . ILE A 1 174 ? 21.852 25.630 36.636 1.00 8.81 174 ILE 1 N 1
ATOM 1244 C CA . ILE A 1 174 ? 20.832 26.222 37.484 1.00 9.49 174 ILE 1 CA 1
ATOM 1245 C C . ILE A 1 174 ? 20.534 27.577 36.845 1.00 9.09 174 ILE 1 C 1
ATOM 1246 O O . ILE A 1 174 ? 21.452 28.340 36.546 1.00 10.01 174 ILE 1 O 1
ATOM 1251 N N . LEU A 1 175 ? 19.253 27.862 36.627 1.00 10.45 175 LEU 1 N 1
ATOM 1252 C CA . LEU A 1 175 ? 18.838 29.117 36.004 1.00 10.59 175 LEU 1 CA 1
ATOM 1253 C C . LEU A 1 175 ? 18.066 30.022 36.945 1.00 10.85 175 LEU 1 C 1
ATOM 1254 O O . LEU A 1 175 ? 17.037 29.632 37.481 1.00 10.87 175 LEU 1 O 1
ATOM 1259 N N . VAL A 1 176 ? 18.562 31.240 37.137 1.00 9.57 176 VAL 1 N 1
ATOM 1260 C CA . VAL A 1 176 ? 17.867 32.198 37.988 1.00 10.14 176 VAL 1 CA 1
ATOM 1261 C C . VAL A 1 176 ? 16.790 32.869 37.131 1.00 11.30 176 VAL 1 C 1
ATOM 1262 O O . VAL A 1 176 ? 17.089 33.426 36.068 1.00 12.09 176 VAL 1 O 1
ATOM 1266 N N . THR A 1 177 ? 15.538 32.774 37.572 1.00 9.86 177 THR 1 N 1
ATOM 1267 C CA . THR A 1 177 ? 14.425 33.381 36.849 1.00 12.39 177 THR 1 CA 1
ATOM 1268 C C . THR A 1 177 ? 13.716 34.358 37.774 1.00 12.99 177 THR 1 C 1
ATOM 1269 O O . THR A 1 177 ? 13.997 34.417 38.977 1.00 12.93 177 THR 1 O 1
ATOM 1273 N N . MET A 1 178 ? 12.804 35.137 37.200 1.00 15.24 178 MET 1 N 1
ATOM 1274 C CA . MET A 1 178 ? 12.029 36.108 37.962 1.00 18.26 178 MET 1 CA 1
ATOM 1275 C C . MET A 1 178 ? 12.885 37.038 38.813 1.00 17.08 178 MET 1 C 1
ATOM 1276 O O . MET A 1 178 ? 12.499 37.452 39.909 1.00 19.50 178 MET 1 O 1
ATOM 1281 N N . TYR A 1 179 ? 14.058 37.374 38.289 1.00 13.15 179 TYR 1 N 1
ATOM 1282 C CA . TYR A 1 179 ? 14.970 38.277 38.977 1.00 13.53 179 TYR 1 CA 1
ATOM 1283 C C . TYR A 1 179 ? 14.272 39.640 39.089 1.00 14.14 179 TYR 1 C 1
ATOM 1284 O O . TYR A 1 179 ? 14.037 40.300 38.077 1.00 15.27 179 TYR 1 O 1
ATOM 1293 N N . ASP A 1 180 ? 13.951 40.056 40.313 1.00 14.06 180 ASP 1 N 1
ATOM 1294 C CA . ASP A 1 180 ? 13.266 41.337 40.544 1.00 14.65 180 ASP 1 CA 1
ATOM 1295 C C . ASP A 1 180 ? 14.241 42.506 40.505 1.00 14.47 180 ASP 1 C 1
ATOM 1296 O O . ASP A 1 180 ? 14.852 42.853 41.515 1.00 15.36 180 ASP 1 O 1
ATOM 1301 N N . GLY A 1 181 ? 14.366 43.124 39.335 1.00 12.58 181 GLY 1 N 1
ATOM 1302 C CA . GLY A 1 181 ? 15.282 44.240 39.180 1.00 11.86 181 GLY 1 CA 1
ATOM 1303 C C . GLY A 1 181 ? 14.930 45.492 39.959 1.00 12.37 181 GLY 1 C 1
ATOM 1304 O O . GLY A 1 181 ? 15.682 46.464 39.936 1.00 12.89 181 GLY 1 O 1
ATOM 1305 N N . ARG A 1 182 ? 13.794 45.487 40.643 1.00 15.35 182 ARG 1 N 1
ATOM 1306 C CA . ARG A 1 182 ? 13.412 46.665 41.416 1.00 14.65 182 ARG 1 CA 1
ATOM 1307 C C . ARG A 1 182 ? 14.203 46.740 42.712 1.00 16.72 182 ARG 1 C 1
ATOM 1308 O O . ARG A 1 182 ? 14.283 47.798 43.343 1.00 18.27 182 ARG 1 O 1
ATOM 1316 N N . THR A 1 183 ? 14.795 45.619 43.101 1.00 15.28 183 THR 1 N 1
ATOM 1317 C CA . THR A 1 183 ? 15.518 45.530 44.364 1.00 16.25 183 THR 1 CA 1
ATOM 1318 C C . THR A 1 183 ? 16.970 45.106 44.248 1.00 18.64 183 THR 1 C 1
ATOM 1319 O O . THR A 1 183 ? 17.405 44.597 43.217 1.00 18.88 183 THR 1 O 1
ATOM 1323 N N . LEU A 1 184 ? 17.707 45.307 45.335 1.00 14.28 184 LEU 1 N 1
ATOM 1324 C CA . LEU A 1 184 ? 19.099 44.910 45.405 1.00 15.48 184 LEU 1 CA 1
ATOM 1325 C C . LEU A 1 184 ? 19.136 43.540 46.082 1.00 16.02 184 LEU 1 C 1
ATOM 1326 O O . LEU A 1 184 ? 20.183 42.890 46.141 1.00 17.59 184 LEU 1 O 1
ATOM 1331 N N . LEU A 1 185 ? 17.983 43.112 46.594 1.00 17.95 185 LEU 1 N 1
ATOM 1332 C CA . LEU A 1 185 ? 17.868 41.811 47.254 1.00 17.37 185 LEU 1 CA 1
ATOM 1333 C C . LEU A 1 185 ? 18.115 40.723 46.227 1.00 17.79 185 LEU 1 C 1
ATOM 1334 O O . LEU A 1 185 ? 18.765 39.723 46.514 1.00 16.49 185 LEU 1 O 1
ATOM 1339 N N . ALA A 1 186 ? 17.592 40.928 45.023 1.00 18.83 186 ALA 1 N 1
ATOM 1340 C CA . ALA A 1 186 ? 17.777 39.974 43.941 1.00 18.28 186 ALA 1 CA 1
ATOM 1341 C C . ALA A 1 186 ? 19.269 39.771 43.731 1.00 16.61 186 ALA 1 C 1
ATOM 1342 O O . ALA A 1 186 ? 19.726 38.646 43.581 1.00 15.42 186 ALA 1 O 1
ATOM 1344 N N . GLN A 1 187 ? 20.021 40.871 43.720 1.00 18.07 187 GLN 1 N 1
ATOM 1345 C CA . GLN A 1 187 ? 21.471 40.808 43.542 1.00 19.14 187 GLN 1 CA 1
ATOM 1346 C C . GLN A 1 187 ? 22.122 39.927 44.600 1.00 17.67 187 GLN 1 C 1
ATOM 1347 O O . GLN A 1 187 ? 22.987 39.113 44.292 1.00 19.36 187 GLN 1 O 1
ATOM 1353 N N . GLN A 1 188 ? 21.711 40.108 45.851 1.00 18.25 188 GLN 1 N 1
ATOM 1354 C CA . GLN A 1 188 ? 22.281 39.355 46.960 1.00 20.23 188 GLN 1 CA 1
ATOM 1355 C C . GLN A 1 188 ? 22.003 37.855 46.868 1.00 17.80 188 GLN 1 C 1
ATOM 1356 O O . GLN A 1 188 ? 22.882 37.033 47.123 1.00 17.27 188 GLN 1 O 1
ATOM 1362 N N . VAL A 1 189 ? 20.785 37.489 46.494 1.00 17.72 189 VAL 1 N 1
ATOM 1363 C CA . VAL A 1 189 ? 20.467 36.075 46.379 1.00 18.82 189 VAL 1 CA 1
ATOM 1364 C C . VAL A 1 189 ? 21.252 35.430 45.237 1.00 16.49 189 VAL 1 C 1
ATOM 1365 O O . VAL A 1 189 ? 21.754 34.316 45.377 1.00 15.51 189 VAL 1 O 1
ATOM 1369 N N . GLU A 1 190 ? 21.355 36.119 44.105 1.00 16.78 190 GLU 1 N 1
ATOM 1370 C CA . GLU A 1 190 ? 22.099 35.567 42.973 1.00 16.36 190 GLU 1 CA 1
ATOM 1371 C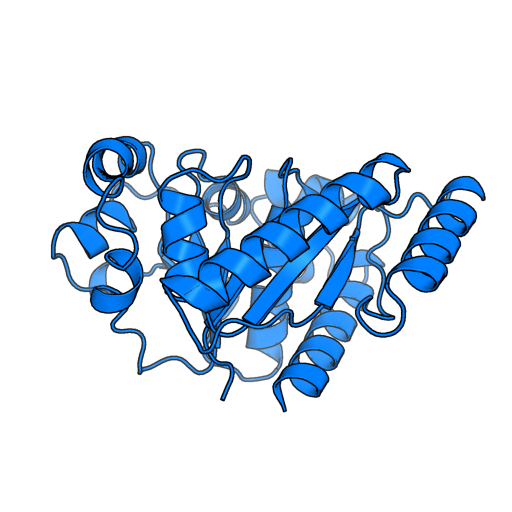 C . GLU A 1 190 ? 23.550 35.342 43.372 1.00 15.35 190 GLU 1 C 1
ATOM 1372 O O . GLU A 1 190 ? 24.130 34.285 43.103 1.00 16.36 190 GLU 1 O 1
ATOM 1378 N N . ALA A 1 191 ? 24.130 36.354 44.013 1.00 14.77 191 ALA 1 N 1
ATOM 1379 C CA . ALA A 1 191 ? 25.518 36.283 44.453 1.00 15.15 191 ALA 1 CA 1
ATOM 1380 C C . ALA A 1 191 ? 25.735 35.068 45.339 1.00 17.83 191 ALA 1 C 1
ATOM 1381 O O . ALA A 1 191 ? 26.742 34.366 45.211 1.00 17.73 191 ALA 1 O 1
ATOM 1383 N N . GLN A 1 192 ? 24.784 34.809 46.232 1.00 18.51 192 GLN 1 N 1
ATOM 1384 C CA . GLN A 1 192 ? 24.901 33.663 47.123 1.00 20.75 192 GLN 1 CA 1
ATOM 1385 C C . GLN A 1 192 ? 24.726 32.349 46.355 1.00 18.61 192 GLN 1 C 1
ATOM 1386 O O . GLN A 1 192 ? 25.382 31.356 46.654 1.00 16.31 192 GLN 1 O 1
ATOM 1392 N N . LEU A 1 193 ? 23.854 32.331 45.354 1.00 15.96 193 LEU 1 N 1
ATOM 1393 C CA . LEU A 1 193 ? 23.691 31.112 44.566 1.00 15.94 193 LEU 1 CA 1
ATOM 1394 C C . LEU A 1 193 ? 24.995 30.799 43.828 1.00 13.95 193 LEU 1 C 1
ATOM 1395 O O . LEU A 1 193 ? 25.408 29.648 43.749 1.00 14.43 193 LEU 1 O 1
ATOM 1400 N N . ARG A 1 194 ? 25.646 31.830 43.296 1.00 15.37 194 ARG 1 N 1
ATOM 1401 C CA . ARG A 1 194 ? 26.902 31.632 42.584 1.00 14.91 194 ARG 1 CA 1
ATOM 1402 C C . ARG A 1 194 ? 28.031 31.273 43.540 1.00 16.11 194 ARG 1 C 1
ATOM 1403 O O . ARG A 1 194 ? 28.893 30.471 43.208 1.00 15.87 194 ARG 1 O 1
ATOM 1411 N N . ALA A 1 195 ? 28.016 31.858 44.732 1.00 17.28 195 ALA 1 N 1
ATOM 1412 C CA . ALA A 1 195 ? 29.038 31.549 45.719 1.00 19.15 195 ALA 1 CA 1
ATOM 1413 C C . ALA A 1 195 ? 28.922 30.090 46.151 1.00 17.92 195 ALA 1 C 1
ATOM 1414 O O . ALA A 1 195 ? 29.924 29.406 46.328 1.00 21.73 195 ALA 1 O 1
ATOM 1416 N N . HIS A 1 196 ? 27.694 29.608 46.312 1.00 20.20 196 HIS 1 N 1
ATOM 1417 C CA . HIS A 1 196 ? 27.489 28.233 46.750 1.00 20.56 196 HIS 1 CA 1
ATOM 1418 C C . HIS A 1 196 ? 27.516 27.173 45.645 1.00 21.35 196 HIS 1 C 1
ATOM 1419 O O . HIS A 1 196 ? 28.016 26.070 45.862 1.00 21.61 196 HIS 1 O 1
ATOM 1426 N N . PHE A 1 197 ? 26.997 27.496 44.461 1.00 17.16 197 PHE 1 N 1
ATOM 1427 C CA . PHE A 1 197 ? 26.968 26.520 43.372 1.00 16.86 197 PHE 1 CA 1
ATOM 1428 C C . PHE A 1 197 ? 27.938 26.798 42.222 1.00 16.96 197 PHE 1 C 1
ATOM 1429 O O . PHE A 1 197 ? 28.086 25.988 41.307 1.00 16.81 197 PHE 1 O 1
ATOM 1437 N N . GLY A 1 198 ? 28.605 27.943 42.286 1.00 17.75 198 GLY 1 N 1
ATOM 1438 C CA . GLY A 1 198 ? 29.588 28.301 41.279 1.00 17.55 198 GLY 1 CA 1
ATOM 1439 C C . GLY A 1 198 ? 29.200 28.257 39.811 1.00 16.24 198 GLY 1 C 1
ATOM 1440 O O . GLY A 1 198 ? 28.170 28.792 39.411 1.00 17.01 198 GLY 1 O 1
ATOM 1441 N N . GLU A 1 199 ? 30.045 27.606 39.014 1.00 16.37 199 GLU 1 N 1
ATOM 1442 C CA . GLU A 1 199 ? 29.855 27.500 37.570 1.00 19.11 199 GLU 1 CA 1
ATOM 1443 C C . GLU A 1 199 ? 28.563 26.809 37.157 1.00 17.15 199 GLU 1 C 1
ATOM 1444 O O . GLU A 1 199 ? 28.152 26.897 36.003 1.00 18.86 199 GLU 1 O 1
ATOM 1450 N N . LYS A 1 200 ? 27.931 26.114 38.094 1.00 16.21 200 LYS 1 N 1
ATOM 1451 C CA . LYS A 1 200 ? 26.686 25.429 37.790 1.00 14.94 200 LYS 1 CA 1
ATOM 1452 C C . LYS A 1 200 ? 25.566 26.406 37.455 1.00 13.55 200 LYS 1 C 1
ATOM 1453 O O . LYS A 1 200 ? 24.605 26.048 36.781 1.00 14.70 200 LYS 1 O 1
ATOM 1459 N N . VAL A 1 201 ? 25.701 27.650 37.898 1.00 10.96 201 VAL 1 N 1
ATOM 1460 C CA . VAL A 1 201 ? 24.662 28.645 37.643 1.00 10.75 201 VAL 1 CA 1
ATOM 1461 C C . VAL A 1 201 ? 24.907 29.334 36.314 1.00 8.93 201 VAL 1 C 1
ATOM 1462 O O . VAL A 1 201 ? 26.009 29.839 36.070 1.00 10.49 201 VAL 1 O 1
ATOM 1466 N N . PHE A 1 202 ? 23.896 29.330 35.445 1.00 9.63 202 PHE 1 N 1
ATOM 1467 C CA . PHE A 1 202 ? 24.015 29.991 34.150 1.00 8.61 202 PHE 1 CA 1
ATOM 1468 C C . PHE A 1 202 ? 24.286 31.471 34.387 1.00 11.10 202 PHE 1 C 1
ATOM 1469 O O . PHE A 1 202 ? 23.783 32.048 35.346 1.00 9.65 202 PHE 1 O 1
ATOM 1477 N N . TRP A 1 203 ? 25.074 32.076 33.502 1.00 10.41 203 TRP 1 N 1
ATOM 1478 C CA . TRP A 1 203 ? 25.363 33.497 33.596 1.00 12.32 203 TRP 1 CA 1
ATOM 1479 C C . TRP A 1 203 ? 24.157 34.306 33.131 1.00 10.81 203 TRP 1 C 1
ATOM 1480 O O . TRP A 1 203 ? 23.922 35.408 33.609 1.00 13.80 203 TRP 1 O 1
ATOM 1491 N N . THR A 1 204 ? 23.393 33.756 32.191 1.00 10.63 204 THR 1 N 1
ATOM 1492 C CA . THR A 1 204 ? 22.201 34.445 31.715 1.00 12.36 204 THR 1 CA 1
ATOM 1493 C C . THR A 1 204 ? 21.144 34.320 32.809 1.00 11.82 204 THR 1 C 1
ATOM 1494 O O . THR A 1 204 ? 20.892 33.232 33.324 1.00 10.31 204 THR 1 O 1
ATOM 1498 N N . VAL A 1 205 ? 20.534 35.441 33.158 1.00 9.82 205 VAL 1 N 1
ATOM 1499 C CA . VAL A 1 205 ? 19.512 35.475 34.184 1.00 11.43 205 VAL 1 CA 1
ATOM 1500 C C . VAL A 1 205 ? 18.254 36.021 33.536 1.00 13.67 205 VAL 1 C 1
ATOM 1501 O O . VAL A 1 205 ? 18.337 36.974 32.759 1.00 15.01 205 VAL 1 O 1
ATOM 1505 N N . ILE A 1 206 ? 17.099 35.420 33.835 1.00 11.75 206 ILE 1 N 1
ATOM 1506 C CA . ILE A 1 206 ? 15.833 35.883 33.265 1.00 11.19 206 ILE 1 CA 1
ATOM 1507 C C . ILE A 1 206 ? 15.211 36.914 34.210 1.00 12.64 206 ILE 1 C 1
ATOM 1508 O O . ILE A 1 206 ? 14.939 36.629 35.378 1.00 12.10 206 ILE 1 O 1
ATOM 1513 N N . PRO A 1 207 ? 14.965 38.129 33.710 1.00 14.44 207 PRO 1 N 1
ATOM 1514 C CA . PRO A 1 207 ? 14.384 39.183 34.542 1.00 13.03 207 PRO 1 CA 1
ATOM 1515 C C . PRO A 1 207 ? 12.882 39.077 34.733 1.00 15.63 207 PRO 1 C 1
ATOM 1516 O O . PRO A 1 207 ? 12.171 38.515 33.902 1.00 17.65 207 PRO 1 O 1
ATOM 1520 N N . ARG A 1 208 ? 12.404 39.635 35.836 1.00 17.55 208 ARG 1 N 1
ATOM 1521 C CA . ARG A 1 208 ? 10.971 39.665 36.068 1.00 21.48 208 ARG 1 CA 1
ATOM 1522 C C . ARG A 1 208 ? 10.563 40.752 35.076 1.00 18.85 208 ARG 1 C 1
ATOM 1523 O O . ARG A 1 208 ? 11.203 41.800 35.013 1.00 18.37 208 ARG 1 O 1
ATOM 1531 N N . ASN A 1 209 ? 9.531 40.497 34.281 1.00 18.63 209 ASN 1 N 1
ATOM 1532 C CA . ASN A 1 209 ? 9.079 41.473 33.296 1.00 21.13 209 ASN 1 CA 1
ATOM 1533 C C . ASN A 1 209 ? 7.618 41.219 32.971 1.00 20.50 209 ASN 1 C 1
ATOM 1534 O O . ASN A 1 209 ? 7.205 40.074 32.793 1.00 20.47 209 ASN 1 O 1
ATOM 1539 N N . VAL A 1 210 ? 6.853 42.304 32.895 1.00 21.58 210 VAL 1 N 1
ATOM 1540 C CA . VAL A 1 210 ? 5.420 42.252 32.612 1.00 25.80 210 VAL 1 CA 1
ATOM 1541 C C . VAL A 1 210 ? 5.025 41.466 31.359 1.00 23.18 210 VAL 1 C 1
ATOM 1542 O O . VAL A 1 210 ? 4.090 40.666 31.394 1.00 25.93 210 VAL 1 O 1
ATOM 1546 N N . ARG A 1 211 ? 5.722 41.699 30.252 1.00 23.08 211 ARG 1 N 1
ATOM 1547 C CA . ARG A 1 211 ? 5.406 41.006 29.006 1.00 22.84 211 ARG 1 CA 1
ATOM 1548 C C . ARG A 1 211 ? 5.656 39.511 29.099 1.00 18.59 211 ARG 1 C 1
ATOM 1549 O O . ARG A 1 211 ? 4.950 38.718 28.483 1.00 19.89 211 ARG 1 O 1
ATOM 1557 N N . LEU A 1 212 ? 6.672 39.131 29.869 1.00 19.07 212 LEU 1 N 1
ATOM 1558 C CA . LEU A 1 212 ? 7.009 37.728 30.040 1.00 15.30 212 LEU 1 CA 1
ATOM 1559 C C . LEU A 1 212 ? 5.950 37.068 30.917 1.00 17.65 212 LEU 1 C 1
ATOM 1560 O O . LEU A 1 212 ? 5.517 35.945 30.655 1.00 19.73 212 LEU 1 O 1
ATOM 1565 N N . ALA A 1 213 ? 5.539 37.779 31.961 1.00 20.96 213 ALA 1 N 1
ATOM 1566 C CA . ALA A 1 213 ? 4.534 37.269 32.887 1.00 19.66 213 ALA 1 CA 1
ATOM 1567 C C . ALA A 1 213 ? 3.200 37.038 32.185 1.00 22.63 213 ALA 1 C 1
ATOM 1568 O O . ALA A 1 213 ? 2.496 36.078 32.492 1.00 26.10 213 ALA 1 O 1
ATOM 1570 N 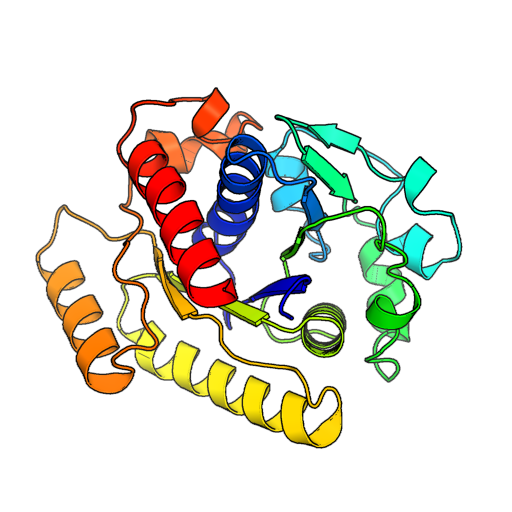N . GLU A 1 214 ? 2.868 37.900 31.227 1.00 24.57 214 GLU 1 N 1
ATOM 1571 C CA . GLU A 1 214 ? 1.600 37.780 30.511 1.00 26.10 214 GLU 1 CA 1
ATOM 1572 C C . GLU A 1 214 ? 1.567 36.833 29.310 1.00 24.48 214 GLU 1 C 1
ATOM 1573 O O . GLU A 1 214 ? 0.494 36.376 28.917 1.00 24.39 214 GLU 1 O 1
ATOM 1579 N N . ALA A 1 215 ? 2.724 36.530 28.727 1.00 23.16 215 ALA 1 N 1
ATOM 1580 C CA . ALA A 1 215 ? 2.780 35.648 27.561 1.00 22.46 215 ALA 1 CA 1
ATOM 1581 C C . ALA A 1 215 ? 1.944 34.362 27.666 1.00 23.32 215 ALA 1 C 1
ATOM 1582 O O . ALA A 1 215 ? 1.231 34.004 26.730 1.00 24.25 215 ALA 1 O 1
ATOM 1584 N N . PRO A 1 216 ? 2.031 33.641 28.796 1.00 22.85 216 PRO 1 N 1
ATOM 1585 C CA . PRO A 1 216 ? 1.245 32.407 28.928 1.00 23.94 216 PRO 1 CA 1
ATOM 1586 C C . PRO A 1 216 ? -0.266 32.637 28.836 1.00 22.36 216 PRO 1 C 1
ATOM 1587 O O . PRO A 1 216 ? -0.989 31.814 28.271 1.00 21.93 216 PRO 1 O 1
ATOM 1591 N N . SER A 1 217 ? -0.741 33.742 29.402 1.00 23.72 217 SER 1 N 1
ATOM 1592 C CA . SER A 1 217 ? -2.172 34.039 29.367 1.00 23.94 217 SER 1 CA 1
ATOM 1593 C C . SER A 1 217 ? -2.631 34.262 27.924 1.00 24.85 217 SER 1 C 1
ATOM 1594 O O . SER A 1 217 ? -3.786 33.997 27.577 1.00 21.89 217 SER 1 O 1
ATOM 1597 N N . PHE A 1 218 ? -1.721 34.745 27.085 1.00 22.82 218 PHE 1 N 1
ATOM 1598 C CA . PHE A 1 218 ? -2.019 34.975 25.678 1.00 23.02 218 PHE 1 CA 1
ATOM 1599 C C . PHE A 1 218 ? -1.818 33.686 24.898 1.00 21.76 218 PHE 1 C 1
ATOM 1600 O O . PHE A 1 218 ? -2.223 33.580 23.742 1.00 23.42 218 PHE 1 O 1
ATOM 1608 N N . GLY A 1 219 ? -1.196 32.699 25.537 1.00 22.07 219 GLY 1 N 1
ATOM 1609 C CA . GLY A 1 219 ? -0.946 31.437 24.868 1.00 15.48 219 GLY 1 CA 1
ATOM 1610 C C . GLY A 1 219 ? 0.111 31.577 23.785 1.00 20.09 219 GLY 1 C 1
ATOM 1611 O O . GLY A 1 219 ? 0.071 30.889 22.766 1.00 19.39 219 GLY 1 O 1
ATOM 1612 N N . LYS A 1 220 ? 1.068 32.473 24.007 1.00 18.65 220 LYS 1 N 1
ATOM 1613 C CA . LYS A 1 220 ? 2.129 32.689 23.030 1.00 19.71 220 LYS 1 CA 1
ATOM 1614 C C . LYS A 1 220 ? 3.507 32.707 23.676 1.00 17.80 220 LYS 1 C 1
ATOM 1615 O O . LYS A 1 220 ? 3.652 33.062 24.846 1.00 16.01 220 LYS 1 O 1
ATOM 1621 N N . THR A 1 221 ? 4.524 32.320 22.913 1.00 18.05 221 THR 1 N 1
ATOM 1622 C CA . THR A 1 221 ? 5.884 32.347 23.446 1.00 16.60 221 THR 1 CA 1
ATOM 1623 C C . THR A 1 221 ? 6.268 33.820 23.517 1.00 17.66 221 THR 1 C 1
ATOM 1624 O O . THR A 1 221 ? 5.625 34.660 22.895 1.00 15.67 221 THR 1 O 1
ATOM 1628 N N . ILE A 1 222 ? 7.306 34.149 24.275 1.00 13.77 222 ILE 1 N 1
ATOM 1629 C CA . ILE A 1 222 ? 7.701 35.546 24.367 1.00 14.14 222 ILE 1 CA 1
ATOM 1630 C C . ILE A 1 222 ? 8.219 36.044 23.010 1.00 15.08 222 ILE 1 C 1
ATOM 1631 O O . ILE A 1 222 ? 8.166 37.237 22.708 1.00 15.77 222 ILE 1 O 1
ATOM 1636 N N . ALA A 1 223 ? 8.714 35.130 22.186 1.00 13.96 223 ALA 1 N 1
ATOM 1637 C CA . ALA A 1 223 ? 9.197 35.523 20.865 1.00 15.43 223 ALA 1 CA 1
ATOM 1638 C C . ALA A 1 223 ? 8.013 35.990 20.008 1.00 19.65 223 ALA 1 C 1
ATOM 1639 O O . ALA A 1 223 ? 8.151 36.892 19.174 1.00 20.14 223 ALA 1 O 1
ATOM 1641 N N . GLN A 1 224 ? 6.853 35.373 20.215 1.00 19.08 224 GLN 1 N 1
ATOM 1642 C CA . GLN A 1 224 ? 5.648 35.735 19.465 1.00 17.69 224 GLN 1 CA 1
ATOM 1643 C C . GLN A 1 224 ? 4.984 36.963 20.066 1.00 17.71 224 GLN 1 C 1
ATOM 1644 O O . GLN A 1 224 ? 4.540 37.854 19.346 1.00 22.16 224 GLN 1 O 1
ATOM 1650 N N . HIS A 1 225 ? 4.928 37.005 21.392 1.00 15.32 225 HIS 1 N 1
ATOM 1651 C CA . HIS A 1 225 ? 4.272 38.096 22.111 1.00 16.43 225 HIS 1 CA 1
ATOM 1652 C C . HIS A 1 225 ? 4.990 39.445 22.186 1.00 17.73 225 HIS 1 C 1
ATOM 1653 O O . HIS A 1 225 ? 4.376 40.497 22.005 1.00 16.32 225 HIS 1 O 1
ATOM 1660 N N . ALA A 1 226 ? 6.286 39.421 22.477 1.00 16.26 226 ALA 1 N 1
ATOM 1661 C CA . ALA A 1 226 ? 7.058 40.654 22.602 1.00 16.19 226 ALA 1 CA 1
ATOM 1662 C C . ALA A 1 226 ? 8.520 40.312 22.361 1.00 15.41 226 ALA 1 C 1
ATOM 1663 O O . ALA A 1 226 ? 9.313 40.271 23.295 1.00 15.50 226 ALA 1 O 1
ATOM 1665 N N . PRO A 1 227 ? 8.891 40.073 21.094 1.00 16.04 227 PRO 1 N 1
ATOM 1666 C CA . PRO A 1 227 ? 10.252 39.715 20.675 1.00 15.24 227 PRO 1 CA 1
ATOM 1667 C C . PRO A 1 227 ? 11.398 40.651 21.053 1.00 14.67 227 PRO 1 C 1
ATOM 1668 O O . PRO A 1 227 ? 12.563 40.242 21.026 1.00 14.52 227 PRO 1 O 1
ATOM 1672 N N . THR A 1 228 ? 11.097 41.895 21.401 1.00 13.89 228 THR 1 N 1
ATOM 1673 C CA . THR A 1 228 ? 12.170 42.799 21.792 1.00 11.84 228 THR 1 CA 1
ATOM 1674 C C . THR A 1 228 ? 12.104 43.186 23.264 1.00 13.08 228 THR 1 C 1
ATOM 1675 O O . THR A 1 228 ? 12.800 44.097 23.693 1.00 14.84 228 THR 1 O 1
ATOM 1679 N N . SER A 1 229 ? 11.285 42.479 24.043 1.00 14.64 229 SER 1 N 1
ATOM 1680 C CA . SER A 1 229 ? 11.186 42.750 25.478 1.00 13.67 229 SER 1 CA 1
ATOM 1681 C C . SER A 1 229 ? 12.409 42.110 26.139 1.00 14.16 229 SER 1 C 1
ATOM 1682 O O . SER A 1 229 ? 13.006 41.188 25.585 1.00 11.69 229 SER 1 O 1
ATOM 1685 N N . PRO A 1 230 ? 12.790 42.582 27.335 1.00 16.69 230 PRO 1 N 1
ATOM 1686 C CA . PRO A 1 230 ? 13.955 42.052 28.059 1.00 16.49 230 PRO 1 CA 1
ATOM 1687 C C . PRO A 1 230 ? 13.996 40.528 28.192 1.00 15.93 230 PRO 1 C 1
ATOM 1688 O O . PRO A 1 230 ? 15.047 39.914 28.016 1.00 12.78 230 PRO 1 O 1
ATOM 1692 N N . GLY A 1 231 ? 12.852 39.927 28.500 1.00 13.14 231 GLY 1 N 1
ATOM 1693 C CA . GLY A 1 231 ? 12.782 38.484 28.644 1.00 13.49 231 GLY 1 CA 1
ATOM 1694 C C . GLY A 1 231 ? 13.074 37.759 27.342 1.00 14.01 231 GLY 1 C 1
ATOM 1695 O O . GLY A 1 231 ? 13.651 36.676 27.339 1.00 14.01 231 GLY 1 O 1
ATOM 1696 N N . ALA A 1 232 ? 12.666 38.348 26.225 1.00 11.53 232 ALA 1 N 1
ATOM 1697 C CA . ALA A 1 232 ? 12.926 37.737 24.930 1.00 13.02 232 ALA 1 CA 1
ATOM 1698 C C . ALA A 1 232 ? 14.433 37.733 24.673 1.00 12.93 232 ALA 1 C 1
ATOM 1699 O O . ALA A 1 232 ? 14.996 36.719 24.254 1.00 11.47 232 ALA 1 O 1
ATOM 1701 N N . HIS A 1 233 ? 15.096 38.861 24.926 1.00 12.91 233 HIS 1 N 1
ATOM 1702 C CA . HIS A 1 233 ? 16.540 38.927 24.697 1.00 12.45 233 HIS 1 CA 1
ATOM 1703 C C . HIS A 1 233 ? 17.272 37.946 25.618 1.00 12.37 233 HIS 1 C 1
ATOM 1704 O O . HIS A 1 233 ? 18.242 37.308 25.216 1.00 10.58 233 HIS 1 O 1
ATOM 1711 N N . ALA A 1 234 ? 16.803 37.823 26.855 1.00 12.27 234 ALA 1 N 1
ATOM 1712 C CA . ALA A 1 234 ? 17.435 36.902 27.797 1.00 10.49 234 ALA 1 CA 1
ATOM 1713 C C . ALA A 1 234 ? 17.250 35.440 27.374 1.00 11.57 234 ALA 1 C 1
ATOM 1714 O O . ALA A 1 234 ? 18.200 34.656 27.415 1.00 11.31 234 ALA 1 O 1
ATOM 1716 N N . TYR A 1 235 ? 16.043 35.059 26.958 1.00 9.88 235 TYR 1 N 1
ATOM 1717 C CA . TYR A 1 235 ? 15.847 33.674 26.533 1.00 11.70 235 TYR 1 CA 1
ATOM 1718 C C . TYR A 1 235 ? 16.595 33.348 25.245 1.00 13.11 235 TYR 1 C 1
ATOM 1719 O O . TYR A 1 235 ? 16.995 32.206 25.028 1.00 12.33 235 TYR 1 O 1
ATOM 1728 N N . ARG A 1 236 ? 16.796 34.348 24.390 1.00 12.12 236 ARG 1 N 1
ATOM 1729 C CA . ARG A 1 236 ? 17.544 34.129 23.158 1.00 12.11 236 ARG 1 CA 1
ATOM 1730 C C . ARG A 1 236 ? 18.982 33.795 23.558 1.00 12.85 236 ARG 1 C 1
ATOM 1731 O O . ARG A 1 236 ? 19.590 32.856 23.043 1.00 12.36 236 ARG 1 O 1
ATOM 1739 N N . ARG A 1 237 ? 19.508 34.563 24.508 1.00 10.73 237 ARG 1 N 1
ATOM 1740 C CA . ARG A 1 237 ? 20.873 34.370 24.976 1.00 12.50 237 ARG 1 CA 1
ATOM 1741 C C . ARG A 1 237 ? 21.004 33.049 25.741 1.00 11.81 237 ARG 1 C 1
ATOM 1742 O O . ARG A 1 237 ? 22.009 32.350 25.618 1.00 11.42 237 ARG 1 O 1
ATOM 1750 N N . LEU A 1 238 ? 19.979 32.696 26.514 1.00 10.91 238 LEU 1 N 1
ATOM 1751 C CA . LEU A 1 238 ? 20.018 31.446 27.261 1.00 12.61 238 LEU 1 CA 1
ATOM 1752 C C . LEU A 1 238 ? 20.130 30.249 26.324 1.00 13.00 238 LEU 1 C 1
ATOM 1753 O O . LEU A 1 238 ? 20.866 29.308 26.605 1.00 12.01 238 LEU 1 O 1
ATOM 1758 N N . ALA A 1 239 ? 19.395 30.276 25.218 1.00 11.26 239 ALA 1 N 1
ATOM 1759 C CA . ALA A 1 239 ? 19.448 29.171 24.268 1.00 13.98 239 ALA 1 CA 1
ATOM 1760 C C . ALA A 1 239 ? 20.891 28.989 23.803 1.00 15.11 239 ALA 1 C 1
ATOM 1761 O O . ALA A 1 239 ? 21.361 27.866 23.620 1.00 14.13 239 ALA 1 O 1
ATOM 1763 N N . GLU A 1 240 ? 21.598 30.102 23.624 1.00 13.01 240 GLU 1 N 1
ATOM 1764 C CA . GLU A 1 240 ? 22.996 30.044 23.202 1.00 15.19 240 GLU 1 CA 1
ATOM 1765 C C . GLU A 1 240 ? 23.866 29.470 24.324 1.00 13.07 240 GLU 1 C 1
ATOM 1766 O O . GLU A 1 240 ? 24.765 28.668 24.077 1.00 13.03 240 GLU 1 O 1
ATOM 1772 N N . GLU A 1 241 ? 23.594 29.874 25.562 1.00 10.98 241 GLU 1 N 1
ATOM 1773 C CA . GLU A 1 241 ? 24.383 29.387 26.675 1.00 11.83 241 GLU 1 CA 1
ATOM 1774 C C . GLU A 1 241 ? 24.098 27.905 26.899 1.00 10.21 241 GLU 1 C 1
ATOM 1775 O O . GLU A 1 241 ? 25.001 27.128 27.214 1.00 11.31 241 GLU 1 O 1
ATOM 1781 N N . VAL A 1 242 ? 22.841 27.509 26.724 1.00 12.32 242 VAL 1 N 1
ATOM 1782 C CA . VAL A 1 242 ? 22.494 26.107 26.876 1.00 12.89 242 VAL 1 CA 1
ATOM 1783 C C . VAL A 1 242 ? 23.193 25.286 25.789 1.00 15.19 242 VAL 1 C 1
ATOM 1784 O O . VAL A 1 242 ? 23.761 24.234 26.077 1.00 16.15 242 VAL 1 O 1
ATOM 1788 N N . MET A 1 243 ? 23.172 25.756 24.543 1.00 15.91 243 MET 1 N 1
ATOM 1789 C CA . MET A 1 243 ? 23.847 24.997 23.486 1.00 16.56 243 MET 1 CA 1
ATOM 1790 C C . MET A 1 243 ? 25.348 24.901 23.746 1.00 17.54 243 MET 1 C 1
ATOM 1791 O O . MET A 1 243 ? 25.972 23.887 23.445 1.00 17.88 243 MET 1 O 1
ATOM 1796 N N . ALA A 1 244 ? 25.930 25.961 24.299 1.00 14.39 244 ALA 1 N 1
ATOM 1797 C CA . ALA A 1 244 ? 27.352 25.950 24.608 1.00 17.22 244 ALA 1 CA 1
ATOM 1798 C C . ALA A 1 244 ? 27.643 24.854 25.636 1.00 19.13 244 ALA 1 C 1
ATOM 1799 O O . ALA A 1 244 ? 28.630 24.133 25.525 1.00 17.58 244 ALA 1 O 1
ATOM 1801 N N . ARG A 1 245 ? 26.785 24.730 26.645 1.00 16.49 245 ARG 1 N 1
ATOM 1802 C CA . ARG A 1 245 ? 26.991 23.701 27.650 1.00 18.60 245 ARG 1 CA 1
ATOM 1803 C C . ARG A 1 245 ? 26.739 22.306 27.087 1.00 19.53 245 ARG 1 C 1
ATOM 1804 O O . ARG A 1 245 ? 27.446 21.365 27.439 1.00 20.98 245 ARG 1 O 1
ATOM 1812 N N . VAL A 1 246 ? 25.743 22.163 26.219 1.00 19.27 246 VAL 1 N 1
ATOM 1813 C CA . VAL A 1 246 ? 25.467 20.854 25.624 1.00 21.43 246 VAL 1 CA 1
ATOM 1814 C C . VAL A 1 246 ? 26.700 20.401 24.846 1.00 26.66 246 VAL 1 C 1
ATOM 1815 O O . VAL A 1 246 ? 27.139 19.257 24.961 1.00 27.58 246 VAL 1 O 1
ATOM 1819 N N . GLN A 1 247 ? 27.262 21.304 24.055 1.00 28.57 247 GLN 1 N 1
ATOM 1820 C CA . GLN A 1 247 ? 28.448 20.976 23.271 1.00 34.20 247 GLN 1 CA 1
ATOM 1821 C C . GLN A 1 247 ? 29.656 20.727 24.177 1.00 36.55 247 GLN 1 C 1
ATOM 1822 O O . GLN A 1 247 ? 30.414 19.775 23.890 1.00 40.04 247 GLN 1 O 1
ATOM 1828 N N . GLU A 1 248 ? 29.837 21.476 25.162 1.00 35.27 248 GLU 1 N 1
#

Solvent-accessible surface area: 10495 Å² total